Protein AF-A0AAP5IEE0-F1 (afdb_monomer)

Structure (mmCIF, N/CA/C/O backbone):
data_AF-A0AAP5IEE0-F1
#
_entry.id   AF-A0AAP5IEE0-F1
#
loop_
_atom_site.group_PDB
_atom_site.id
_atom_site.type_symbol
_atom_site.label_atom_id
_atom_site.label_alt_id
_atom_site.label_comp_id
_atom_site.label_asym_id
_atom_site.label_entity_id
_atom_site.label_seq_id
_atom_site.pdbx_PDB_ins_code
_atom_site.Cartn_x
_atom_site.Cartn_y
_atom_site.Cartn_z
_atom_site.occupancy
_atom_site.B_iso_or_equiv
_atom_site.auth_seq_id
_atom_site.auth_comp_id
_atom_site.auth_asym_id
_atom_site.auth_atom_id
_atom_site.pdbx_PDB_model_num
ATOM 1 N N . MET A 1 1 ? 9.369 11.155 -22.025 1.00 42.62 1 MET A N 1
ATOM 2 C CA . MET A 1 1 ? 10.626 11.848 -21.665 1.00 42.62 1 MET A CA 1
ATOM 3 C C . MET A 1 1 ? 11.593 10.832 -21.037 1.00 42.62 1 MET A C 1
ATOM 5 O O . MET A 1 1 ? 11.842 10.888 -19.847 1.00 42.62 1 MET A O 1
ATOM 9 N N . LEU A 1 2 ? 12.062 9.839 -21.810 1.00 50.56 2 LEU A N 1
ATOM 10 C CA . LEU A 1 2 ? 12.959 8.760 -21.328 1.00 50.56 2 LEU A CA 1
ATOM 11 C C . LEU A 1 2 ? 14.340 8.771 -22.013 1.00 50.56 2 LEU A C 1
ATOM 13 O O . LEU A 1 2 ? 15.236 8.027 -21.629 1.00 50.56 2 LEU A O 1
ATOM 17 N N . ARG A 1 3 ? 14.536 9.651 -23.001 1.00 54.72 3 ARG A N 1
ATOM 18 C CA . ARG A 1 3 ? 15.828 9.920 -23.635 1.00 54.72 3 ARG A CA 1
ATOM 19 C C . ARG A 1 3 ? 16.257 11.325 -23.235 1.00 54.72 3 ARG A C 1
ATOM 21 O O . ARG A 1 3 ? 15.864 12.295 -23.869 1.00 54.72 3 ARG A O 1
ATOM 28 N N . LEU A 1 4 ? 16.955 11.426 -22.110 1.00 61.31 4 LEU A N 1
ATOM 29 C CA . LEU A 1 4 ? 17.713 12.625 -21.770 1.00 61.31 4 LEU A CA 1
ATOM 30 C C . LEU A 1 4 ? 19.051 12.515 -22.505 1.00 61.31 4 LEU A C 1
ATOM 32 O O . LEU A 1 4 ? 19.727 11.499 -22.353 1.00 61.31 4 LEU A O 1
ATOM 36 N N . GLU A 1 5 ? 19.406 13.521 -23.305 1.00 60.56 5 GLU A N 1
ATOM 37 C CA . GLU A 1 5 ? 20.669 13.561 -24.071 1.00 60.56 5 GLU A CA 1
ATOM 38 C C . GLU A 1 5 ? 21.909 13.488 -23.169 1.00 60.56 5 GLU A C 1
ATOM 40 O O . GLU A 1 5 ? 22.982 13.096 -23.607 1.00 60.56 5 GLU A O 1
ATOM 45 N N . THR A 1 6 ? 21.751 13.799 -21.882 1.00 70.31 6 THR A N 1
ATOM 46 C CA . THR A 1 6 ? 22.799 13.712 -20.860 1.00 70.31 6 THR A CA 1
ATOM 47 C C . THR A 1 6 ? 22.983 12.313 -20.262 1.00 70.31 6 THR A C 1
ATOM 49 O O . THR A 1 6 ? 23.885 12.123 -19.454 1.00 70.31 6 THR A O 1
ATOM 52 N N . ILE A 1 7 ? 22.143 11.336 -20.624 1.00 81.44 7 ILE A N 1
ATOM 53 C CA . ILE A 1 7 ? 22.231 9.948 -20.145 1.00 81.44 7 ILE A CA 1
ATOM 54 C C . ILE A 1 7 ? 22.663 9.071 -21.317 1.00 81.44 7 ILE A C 1
ATOM 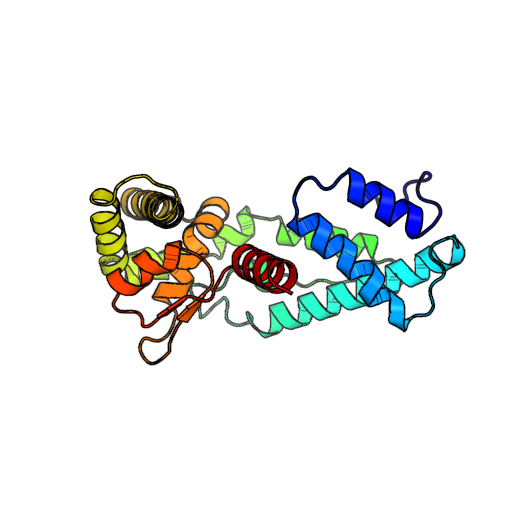56 O O . ILE A 1 7 ? 21.825 8.659 -22.126 1.00 81.44 7 ILE A O 1
ATOM 60 N N . ASN A 1 8 ? 23.951 8.757 -21.410 1.00 83.56 8 ASN A N 1
ATOM 61 C CA . ASN A 1 8 ? 24.503 8.018 -22.543 1.00 83.56 8 ASN A CA 1
ATOM 62 C C . ASN A 1 8 ? 24.462 6.507 -22.324 1.00 83.56 8 ASN A C 1
ATOM 64 O O . ASN A 1 8 ? 24.239 5.762 -23.274 1.00 83.56 8 ASN A O 1
ATOM 68 N N . ASN A 1 9 ? 24.612 6.053 -21.083 1.00 87.50 9 ASN A N 1
ATOM 69 C CA . ASN A 1 9 ? 24.654 4.634 -20.733 1.00 87.50 9 ASN A CA 1
ATOM 70 C C . ASN A 1 9 ? 23.775 4.314 -19.500 1.00 87.50 9 ASN A C 1
ATOM 72 O O . ASN A 1 9 ? 23.066 5.175 -18.971 1.00 87.50 9 ASN A O 1
ATOM 76 N N . ILE A 1 10 ? 23.761 3.047 -19.077 1.00 88.25 10 ILE A N 1
ATOM 77 C CA . ILE A 1 10 ? 22.959 2.574 -17.934 1.00 88.25 10 ILE A CA 1
ATOM 78 C C . ILE A 1 10 ? 23.506 3.153 -16.619 1.00 88.25 10 ILE A C 1
ATOM 80 O O . ILE A 1 10 ? 22.729 3.554 -15.751 1.00 88.25 10 ILE A O 1
ATOM 84 N N . GLY A 1 11 ? 24.833 3.233 -16.487 1.00 86.69 11 GLY A N 1
ATOM 85 C CA . GLY A 1 11 ? 25.516 3.809 -15.329 1.00 86.69 11 GLY A CA 1
ATOM 86 C C . GLY A 1 11 ? 25.127 5.267 -15.079 1.00 86.69 11 GLY A C 1
ATOM 87 O O . GLY A 1 11 ? 24.773 5.614 -13.953 1.00 86.69 11 GLY A O 1
ATOM 88 N N . ASP A 1 12 ? 25.079 6.089 -16.130 1.00 86.50 12 ASP A N 1
ATOM 89 C CA . ASP A 1 12 ? 24.642 7.489 -16.065 1.00 86.50 12 ASP A CA 1
ATOM 90 C C . ASP A 1 12 ? 23.211 7.593 -15.522 1.00 86.50 12 ASP A C 1
ATOM 92 O O . ASP A 1 12 ? 22.906 8.449 -14.689 1.00 86.50 12 ASP A O 1
ATOM 96 N N . ALA A 1 13 ? 22.324 6.694 -15.970 1.00 86.69 13 ALA A N 1
ATOM 97 C CA . ALA A 1 13 ? 20.936 6.665 -15.526 1.00 86.69 13 ALA A CA 1
ATOM 98 C C . ALA A 1 13 ? 20.843 6.329 -14.032 1.00 86.69 13 ALA A C 1
ATOM 100 O O . ALA A 1 13 ? 20.137 7.015 -13.290 1.00 86.69 13 ALA A O 1
ATOM 101 N N . ILE A 1 14 ? 21.574 5.304 -13.582 1.00 86.81 14 ILE A N 1
ATOM 102 C CA . ILE A 1 14 ? 21.611 4.902 -12.172 1.00 86.81 14 ILE A CA 1
ATOM 103 C C . ILE A 1 14 ? 22.176 6.035 -11.312 1.00 86.81 14 ILE A C 1
ATOM 105 O O . ILE A 1 14 ? 21.567 6.399 -10.309 1.00 86.81 14 ILE A O 1
ATOM 109 N N . ALA A 1 15 ? 23.293 6.644 -11.713 1.00 86.12 15 ALA A N 1
ATOM 110 C CA . ALA A 1 15 ? 23.908 7.741 -10.970 1.00 86.12 15 ALA A CA 1
ATOM 111 C C . ALA A 1 15 ? 22.960 8.945 -10.842 1.00 86.12 15 ALA A C 1
ATOM 113 O O . ALA A 1 15 ? 22.759 9.470 -9.743 1.00 86.12 15 ALA A O 1
ATOM 114 N N . LEU A 1 16 ? 22.318 9.346 -11.944 1.00 86.12 16 LEU A N 1
ATOM 115 C CA . LEU A 1 16 ? 21.372 10.459 -11.948 1.00 86.12 16 LEU A CA 1
ATOM 116 C C . LEU A 1 16 ? 20.195 10.208 -10.996 1.00 86.12 16 LEU A C 1
ATOM 118 O O . LEU A 1 16 ? 19.859 11.074 -10.185 1.00 86.12 16 LEU A O 1
ATOM 122 N N . TRP A 1 17 ? 19.561 9.037 -11.087 1.00 83.31 17 TRP A N 1
ATOM 123 C CA . TRP A 1 17 ? 18.405 8.715 -10.251 1.00 83.31 17 TRP A CA 1
ATOM 124 C C . TRP A 1 17 ? 18.786 8.489 -8.787 1.00 83.31 17 TRP A C 1
ATOM 126 O O . TRP A 1 17 ? 18.029 8.900 -7.911 1.00 83.31 17 TRP A O 1
ATOM 136 N N . SER A 1 18 ? 19.980 7.957 -8.510 1.00 84.25 18 SER A N 1
ATOM 137 C CA . SER A 1 18 ? 20.504 7.794 -7.146 1.00 84.25 18 SER A CA 1
ATOM 138 C C . SER A 1 18 ? 20.629 9.139 -6.432 1.00 84.25 18 SER A C 1
ATOM 140 O O . SER A 1 18 ? 20.225 9.280 -5.276 1.00 84.25 18 SER A O 1
ATOM 142 N N . ASN A 1 19 ? 21.102 10.158 -7.156 1.00 82.31 19 ASN A N 1
ATOM 143 C CA . ASN A 1 19 ? 21.216 11.524 -6.648 1.00 82.31 19 ASN A CA 1
ATOM 144 C C . ASN A 1 19 ? 19.855 12.221 -6.514 1.00 82.31 19 ASN A C 1
ATOM 146 O O . ASN A 1 19 ? 19.668 13.067 -5.640 1.00 82.31 19 ASN A O 1
ATOM 150 N N . ARG A 1 20 ? 18.897 11.890 -7.387 1.00 81.81 20 ARG A N 1
ATOM 151 C CA . ARG A 1 20 ? 17.576 12.529 -7.404 1.00 81.81 20 ARG A CA 1
ATOM 152 C C . ARG A 1 20 ? 16.621 11.954 -6.360 1.00 81.81 20 ARG A C 1
ATOM 154 O O . ARG A 1 20 ? 15.776 12.688 -5.842 1.00 81.81 20 ARG A O 1
ATOM 161 N N . PHE A 1 21 ? 16.720 10.663 -6.062 1.00 81.31 21 PHE A N 1
ATOM 162 C CA . PHE A 1 21 ? 15.879 10.014 -5.066 1.00 81.31 21 PHE A CA 1
ATOM 163 C C . PHE A 1 21 ? 16.312 10.401 -3.652 1.00 81.31 21 PHE A C 1
ATOM 165 O O . PHE A 1 21 ? 17.448 10.186 -3.239 1.00 81.31 21 PHE A O 1
ATOM 172 N N . LYS A 1 22 ? 15.378 10.997 -2.904 1.00 74.94 22 LYS A N 1
ATOM 173 C CA . LYS A 1 22 ? 15.613 11.458 -1.529 1.00 74.94 22 LYS A CA 1
ATOM 174 C C . LYS A 1 22 ? 15.302 10.391 -0.483 1.00 74.94 22 LYS A C 1
ATOM 176 O O . LYS A 1 22 ? 15.916 10.407 0.576 1.00 74.94 22 LYS A O 1
ATOM 181 N N . THR A 1 23 ? 14.359 9.495 -0.770 1.00 73.94 23 THR A N 1
ATOM 182 C CA . THR A 1 23 ? 13.906 8.471 0.178 1.00 73.94 23 THR A CA 1
ATOM 183 C C . THR A 1 23 ? 14.688 7.174 0.008 1.00 73.94 23 THR A C 1
ATOM 185 O O . THR A 1 23 ? 15.156 6.852 -1.090 1.00 73.94 23 THR A O 1
ATOM 188 N N . SER A 1 24 ? 14.849 6.439 1.106 1.00 76.00 24 SER A N 1
ATOM 189 C CA . SER A 1 24 ? 15.543 5.152 1.125 1.00 76.00 24 SER A CA 1
ATOM 190 C C . SER A 1 24 ? 14.847 4.111 0.247 1.00 76.00 24 SER A C 1
ATOM 192 O O . SER A 1 24 ? 15.545 3.369 -0.440 1.00 76.00 24 SER A O 1
ATOM 194 N N . GLU A 1 25 ? 13.509 4.095 0.166 1.00 75.94 25 GLU A N 1
ATOM 195 C CA . GLU A 1 25 ? 12.797 3.070 -0.616 1.00 75.94 25 GLU A CA 1
ATOM 196 C C . GLU A 1 25 ? 13.069 3.197 -2.118 1.00 75.94 25 GLU A C 1
ATOM 198 O O . GLU A 1 25 ? 13.347 2.211 -2.800 1.00 75.94 25 GLU A O 1
ATOM 203 N N . LEU A 1 26 ? 13.055 4.424 -2.648 1.00 79.81 26 LEU A N 1
ATOM 204 C CA . LEU A 1 26 ? 13.344 4.662 -4.064 1.00 79.81 26 LEU A CA 1
ATOM 205 C C . LEU A 1 26 ? 14.801 4.327 -4.410 1.00 79.81 26 LEU A C 1
ATOM 207 O O . LEU A 1 26 ? 15.078 3.838 -5.507 1.00 79.81 26 LEU A O 1
ATOM 211 N N . LYS A 1 27 ? 15.730 4.534 -3.468 1.00 81.94 27 LYS A N 1
ATOM 212 C CA . LYS A 1 27 ? 17.125 4.097 -3.620 1.00 81.94 27 LYS A CA 1
ATOM 213 C C . LYS A 1 27 ? 17.257 2.574 -3.589 1.00 81.94 27 LYS A C 1
ATOM 215 O O . LYS A 1 27 ? 18.016 2.038 -4.391 1.00 81.94 27 LYS A O 1
ATOM 220 N N . ALA A 1 28 ? 16.500 1.880 -2.742 1.00 81.25 28 ALA A N 1
ATOM 221 C CA . ALA A 1 28 ? 16.488 0.418 -2.700 1.00 81.25 28 ALA A CA 1
ATOM 222 C C . ALA A 1 28 ? 15.978 -0.182 -4.024 1.00 81.25 28 ALA A C 1
ATOM 224 O O . ALA A 1 28 ? 16.624 -1.060 -4.597 1.00 81.25 28 ALA A O 1
ATOM 225 N N . ILE A 1 29 ? 14.886 0.357 -4.586 1.00 81.69 29 ILE A N 1
ATOM 226 C CA . ILE A 1 29 ? 14.404 -0.045 -5.921 1.00 81.69 29 ILE A CA 1
ATOM 227 C C . ILE A 1 29 ? 15.476 0.212 -6.985 1.00 81.69 29 ILE A C 1
ATOM 229 O O . ILE A 1 29 ? 15.708 -0.629 -7.854 1.00 81.69 29 ILE A O 1
ATOM 233 N N . LEU A 1 30 ? 16.164 1.352 -6.917 1.00 85.62 30 LEU A N 1
ATOM 234 C CA . LEU A 1 30 ? 17.238 1.658 -7.853 1.00 85.62 30 LEU A CA 1
ATOM 235 C C . LEU A 1 30 ? 18.408 0.667 -7.756 1.00 85.62 30 LEU A C 1
ATOM 237 O O . LEU A 1 30 ? 18.990 0.338 -8.783 1.00 85.62 30 LEU A O 1
ATOM 241 N N . GLN A 1 31 ? 18.733 0.171 -6.561 1.00 84.50 31 GLN A N 1
ATOM 242 C CA . GLN A 1 31 ? 19.765 -0.853 -6.350 1.00 84.50 31 GLN A CA 1
ATOM 243 C C . GLN A 1 31 ? 19.330 -2.252 -6.808 1.00 84.50 31 GLN A C 1
ATOM 245 O O . GLN A 1 31 ? 20.172 -3.047 -7.229 1.00 84.50 31 GLN A O 1
ATOM 250 N N . LEU A 1 32 ? 18.026 -2.543 -6.797 1.00 85.81 32 LEU A N 1
ATOM 251 C CA . LEU A 1 32 ? 17.475 -3.783 -7.345 1.00 85.81 32 LEU A CA 1
ATOM 252 C C . LEU A 1 32 ? 17.634 -3.859 -8.871 1.00 85.81 32 LEU A C 1
ATOM 254 O O . LEU A 1 32 ? 17.899 -4.933 -9.406 1.00 85.81 32 LEU A O 1
ATOM 258 N N . ILE A 1 33 ? 17.500 -2.739 -9.586 1.00 87.69 33 ILE A N 1
ATOM 259 C CA . ILE A 1 33 ? 17.570 -2.709 -11.059 1.00 87.69 33 ILE A CA 1
ATOM 260 C C . ILE A 1 33 ? 18.881 -3.331 -11.598 1.00 87.69 33 ILE A C 1
ATOM 262 O O . ILE A 1 33 ? 18.797 -4.226 -12.443 1.00 87.69 33 ILE A O 1
ATOM 266 N N . PRO A 1 34 ? 20.081 -2.963 -11.103 1.00 85.94 34 PRO A N 1
ATOM 267 C CA . PRO A 1 34 ? 21.329 -3.636 -11.455 1.00 85.94 34 PRO A CA 1
ATOM 268 C C . PRO A 1 34 ? 21.322 -5.148 -11.220 1.00 85.94 34 PRO A C 1
ATOM 270 O O . PRO A 1 34 ? 21.842 -5.900 -12.043 1.00 85.94 34 PRO A O 1
ATOM 273 N N . GLN A 1 35 ? 20.712 -5.603 -10.123 1.00 86.06 35 GLN A N 1
ATOM 274 C CA . GLN A 1 35 ? 20.626 -7.029 -9.803 1.00 86.06 35 GLN A CA 1
ATOM 275 C C . GLN A 1 35 ? 19.739 -7.770 -10.804 1.00 86.06 35 GLN A C 1
ATOM 277 O O . GLN A 1 35 ? 20.106 -8.852 -11.259 1.00 86.06 35 GLN A O 1
ATOM 282 N N . LEU A 1 36 ? 18.629 -7.165 -11.239 1.00 85.31 36 LEU A N 1
ATOM 283 C CA . LEU A 1 36 ? 17.793 -7.718 -12.312 1.00 85.31 36 LEU A CA 1
ATOM 284 C C . LEU A 1 36 ? 18.576 -7.844 -13.629 1.00 85.31 36 LEU A C 1
ATOM 286 O O . LEU A 1 36 ? 18.425 -8.823 -14.357 1.00 85.31 36 LEU A O 1
ATOM 290 N N . PHE A 1 37 ? 19.456 -6.883 -13.914 1.00 89.69 37 PHE A N 1
ATOM 291 C CA . PHE A 1 37 ? 20.301 -6.871 -15.109 1.00 89.69 37 PHE A CA 1
ATOM 292 C C . PHE A 1 37 ? 21.471 -7.859 -15.074 1.00 89.69 37 PHE A C 1
ATOM 294 O O . PHE A 1 37 ? 21.963 -8.234 -16.140 1.00 89.69 37 PHE A O 1
ATOM 301 N N . SER A 1 38 ? 21.896 -8.317 -13.893 1.00 84.56 38 SER A N 1
ATOM 302 C CA . SER A 1 38 ? 23.057 -9.211 -13.728 1.00 84.56 38 SER A CA 1
ATOM 303 C C . SER A 1 38 ? 22.964 -10.495 -14.565 1.00 84.56 38 SER A C 1
ATOM 305 O O . SER A 1 38 ? 23.967 -10.993 -15.074 1.00 84.56 38 SER A O 1
ATOM 307 N N . THR A 1 39 ? 21.746 -10.985 -14.801 1.00 84.44 39 THR A N 1
ATOM 308 C CA . THR A 1 39 ? 21.478 -12.201 -15.585 1.00 84.44 39 THR A CA 1
ATOM 309 C C . THR A 1 39 ? 21.561 -11.999 -17.105 1.00 84.44 39 THR A C 1
ATOM 311 O O . THR A 1 39 ? 21.549 -12.973 -17.857 1.00 84.44 39 THR A O 1
ATOM 314 N N . HIS A 1 40 ? 21.688 -10.753 -17.575 1.00 85.56 40 HIS A N 1
ATOM 315 C CA . HIS A 1 40 ? 21.596 -10.381 -18.991 1.00 85.56 40 HIS A CA 1
ATOM 316 C C . HIS A 1 40 ? 22.922 -9.921 -19.621 1.00 85.56 40 HIS A C 1
ATOM 318 O O . HIS A 1 40 ? 22.922 -9.522 -20.783 1.00 85.56 40 HIS A O 1
ATOM 324 N N . LYS A 1 41 ? 24.049 -10.000 -18.892 1.00 86.56 41 LYS A N 1
ATOM 325 C CA . LYS A 1 41 ? 25.401 -9.630 -19.372 1.00 86.56 41 LYS A CA 1
ATOM 326 C C . LYS A 1 41 ? 25.496 -8.213 -19.973 1.00 86.56 41 LYS A C 1
ATOM 328 O O . LYS A 1 41 ? 26.242 -7.997 -20.921 1.00 86.56 41 LYS A O 1
ATOM 333 N N . LEU A 1 42 ? 24.745 -7.256 -19.425 1.00 89.88 42 LEU A N 1
ATOM 334 C CA . LEU A 1 42 ? 24.760 -5.863 -19.881 1.00 89.88 42 LEU A CA 1
ATOM 335 C C . LEU A 1 42 ? 26.038 -5.142 -19.427 1.00 89.88 42 LEU A C 1
ATOM 337 O O . LEU A 1 42 ? 26.426 -5.228 -18.261 1.00 89.88 42 LEU A O 1
ATOM 341 N N . ASN A 1 43 ? 26.649 -4.371 -20.321 1.00 89.62 43 ASN A N 1
ATOM 342 C CA . ASN A 1 43 ? 27.725 -3.439 -20.019 1.00 89.62 43 ASN A CA 1
ATOM 343 C C . ASN A 1 43 ? 27.141 -2.064 -19.677 1.00 89.62 43 ASN A C 1
ATOM 345 O O . ASN A 1 43 ? 26.608 -1.350 -20.526 1.00 89.62 43 ASN A O 1
ATOM 349 N N . PHE A 1 44 ? 27.293 -1.654 -18.419 1.00 89.44 44 PHE A N 1
ATOM 350 C CA . PHE A 1 44 ? 26.648 -0.443 -17.917 1.00 89.44 44 PHE A CA 1
ATOM 351 C C . PHE A 1 44 ? 27.244 0.844 -18.481 1.00 89.44 44 PHE A C 1
ATOM 353 O O . PHE A 1 44 ? 26.582 1.877 -18.428 1.00 89.44 44 PHE A O 1
ATOM 360 N N . SER A 1 45 ? 28.443 0.772 -19.058 1.00 89.44 45 SER A N 1
ATOM 361 C CA . SER A 1 45 ? 29.123 1.887 -19.715 1.00 89.44 45 SER A CA 1
ATOM 362 C C . SER A 1 45 ? 28.855 1.940 -21.223 1.00 89.44 45 SER A C 1
ATOM 364 O O . SER A 1 45 ? 29.262 2.898 -21.877 1.00 89.44 45 SER A O 1
ATOM 366 N N . SER A 1 46 ? 28.182 0.934 -21.796 1.00 87.75 46 SER A N 1
ATOM 367 C CA . SER A 1 46 ? 27.875 0.869 -23.227 1.00 87.75 46 SER A CA 1
ATOM 368 C C . SER A 1 46 ? 26.558 1.592 -23.551 1.00 87.75 46 SER A C 1
ATOM 370 O O . SER A 1 46 ? 25.509 1.239 -23.006 1.00 87.75 46 SER A O 1
ATOM 372 N N . PRO A 1 47 ? 26.562 2.565 -24.482 1.00 84.00 47 PRO A N 1
ATOM 373 C CA . PRO A 1 47 ? 25.328 3.161 -24.993 1.00 84.00 47 PRO A CA 1
ATOM 374 C C . PRO A 1 47 ? 24.438 2.176 -25.760 1.00 84.00 47 PRO A C 1
ATOM 376 O O . PRO A 1 47 ? 23.220 2.342 -25.794 1.00 84.00 47 PRO A O 1
ATOM 379 N N . GLN A 1 48 ? 25.033 1.148 -26.373 1.00 84.94 48 GLN A N 1
ATOM 380 C CA . GLN A 1 48 ? 24.323 0.147 -27.172 1.00 84.94 48 GLN A CA 1
ATOM 381 C C . GLN A 1 48 ? 23.418 -0.742 -26.306 1.00 84.94 48 GLN A C 1
ATOM 383 O O . GLN A 1 48 ? 22.309 -1.083 -26.717 1.00 84.94 48 GLN A O 1
ATOM 388 N N . ASP A 1 49 ? 23.843 -1.035 -25.076 1.00 88.44 49 ASP A N 1
ATOM 389 C CA . ASP A 1 49 ? 23.100 -1.893 -24.146 1.00 88.44 49 ASP A CA 1
ATOM 390 C C . ASP A 1 49 ? 21.915 -1.187 -23.479 1.00 88.44 49 ASP A C 1
ATOM 392 O O . ASP A 1 49 ? 21.056 -1.829 -22.871 1.00 88.44 49 ASP A O 1
ATOM 396 N N . LYS A 1 50 ? 21.812 0.137 -23.629 1.00 84.44 50 LYS A N 1
ATOM 397 C CA . LYS A 1 50 ? 20.745 0.947 -23.035 1.00 84.44 50 LYS A CA 1
ATOM 398 C C . LYS A 1 50 ? 19.351 0.534 -23.516 1.00 84.44 50 LYS A C 1
ATOM 400 O O . LYS A 1 50 ? 18.433 0.423 -22.707 1.00 84.44 50 LYS A O 1
ATOM 405 N N . GLU A 1 51 ? 19.175 0.301 -24.814 1.00 80.75 51 GLU A N 1
ATOM 406 C CA . GLU A 1 51 ? 17.867 -0.075 -25.379 1.00 80.75 51 GLU A CA 1
ATOM 407 C C . GLU A 1 51 ? 17.460 -1.500 -24.964 1.00 80.75 51 GLU A C 1
ATOM 409 O O . GLU A 1 51 ? 16.290 -1.764 -24.662 1.00 80.75 51 GLU A O 1
ATOM 414 N N . LEU A 1 52 ? 18.435 -2.410 -24.850 1.00 85.69 52 LEU A N 1
ATOM 415 C CA . LEU A 1 52 ? 18.210 -3.751 -24.311 1.00 85.69 52 LEU A CA 1
ATOM 416 C C . LEU A 1 52 ? 17.825 -3.692 -22.823 1.00 85.69 52 LEU A C 1
ATOM 418 O O . LEU A 1 52 ? 16.852 -4.329 -22.419 1.00 85.69 52 LEU A O 1
ATOM 422 N N . ALA A 1 53 ? 18.515 -2.875 -22.023 1.00 88.00 53 ALA A N 1
ATOM 423 C CA . ALA A 1 53 ? 18.204 -2.664 -20.610 1.00 88.00 53 ALA A CA 1
ATOM 424 C C . ALA A 1 53 ? 16.791 -2.098 -20.394 1.00 88.00 53 ALA A C 1
ATOM 426 O 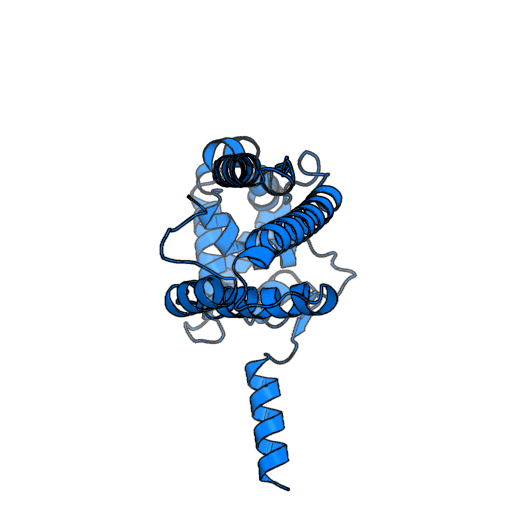O . ALA A 1 53 ? 16.057 -2.574 -19.526 1.00 88.00 53 ALA A O 1
ATOM 427 N N . LEU A 1 54 ? 16.374 -1.127 -21.216 1.00 83.62 54 LEU A N 1
ATOM 428 C CA . LEU A 1 54 ? 15.011 -0.587 -21.195 1.00 83.62 54 LEU A CA 1
ATOM 429 C C . LEU A 1 54 ? 13.966 -1.664 -21.514 1.00 83.62 54 LEU A C 1
ATOM 431 O O . LEU A 1 54 ? 12.942 -1.745 -20.834 1.00 83.62 54 LEU A O 1
ATOM 435 N N . SER A 1 55 ? 14.241 -2.512 -22.507 1.00 83.75 55 SER A N 1
ATOM 436 C CA . SER A 1 55 ? 13.356 -3.619 -22.884 1.00 83.75 55 SER A CA 1
ATOM 437 C C . SER A 1 55 ? 13.217 -4.639 -21.748 1.00 83.75 55 SER A C 1
ATOM 439 O O . SER A 1 55 ? 12.103 -5.031 -21.398 1.00 83.75 55 SER A O 1
ATOM 441 N N . ILE A 1 56 ? 14.335 -5.024 -21.120 1.00 87.75 56 ILE A N 1
ATOM 442 C CA . ILE A 1 56 ? 14.363 -5.937 -19.967 1.00 87.75 56 ILE A CA 1
ATOM 443 C C . ILE A 1 56 ? 13.571 -5.353 -18.794 1.00 87.75 56 ILE A C 1
ATOM 445 O O . ILE A 1 56 ? 12.709 -6.031 -18.232 1.00 87.75 56 ILE A O 1
ATOM 449 N N . LEU A 1 57 ? 13.811 -4.087 -18.447 1.00 87.12 57 LEU A N 1
ATOM 450 C CA . LEU A 1 57 ? 13.088 -3.422 -17.365 1.00 87.12 57 LEU A CA 1
ATOM 451 C C . LEU A 1 57 ? 11.580 -3.372 -17.653 1.00 87.12 57 LEU A C 1
ATOM 453 O O . LEU A 1 57 ? 10.779 -3.685 -16.773 1.00 87.12 57 LEU A O 1
ATOM 457 N N . GLY A 1 58 ? 11.189 -3.069 -18.895 1.00 86.31 58 GLY A N 1
ATOM 458 C CA . GLY A 1 58 ? 9.794 -3.116 -19.337 1.00 86.31 58 GLY A CA 1
ATOM 459 C C . GLY A 1 58 ? 9.149 -4.491 -19.132 1.00 86.31 58 GLY A C 1
ATOM 460 O O . GLY A 1 58 ? 8.029 -4.570 -18.623 1.00 86.31 58 GLY A O 1
ATOM 461 N N . ILE A 1 59 ? 9.865 -5.579 -19.442 1.00 87.94 59 ILE A N 1
ATOM 462 C CA . ILE A 1 59 ? 9.396 -6.955 -19.202 1.00 87.94 59 ILE A CA 1
ATOM 463 C C . ILE A 1 59 ? 9.168 -7.206 -17.708 1.00 87.94 59 ILE A C 1
ATOM 465 O O . ILE A 1 59 ? 8.127 -7.757 -17.341 1.00 87.94 59 ILE A O 1
ATOM 469 N N . TYR A 1 60 ? 10.101 -6.806 -16.838 1.00 89.19 60 TYR A N 1
ATOM 470 C CA . TYR A 1 60 ? 9.938 -6.976 -15.391 1.00 89.19 60 TYR A CA 1
ATOM 471 C C . TYR A 1 60 ? 8.739 -6.193 -14.858 1.00 89.19 60 TYR A C 1
ATOM 473 O O . TYR A 1 60 ? 7.898 -6.779 -14.178 1.00 89.19 60 TYR A O 1
ATOM 481 N N . ILE A 1 61 ? 8.601 -4.915 -15.225 1.00 88.44 61 ILE A N 1
ATOM 482 C CA . ILE A 1 61 ? 7.452 -4.089 -14.822 1.00 88.44 61 ILE A CA 1
ATOM 483 C C . ILE A 1 61 ? 6.142 -4.748 -15.284 1.00 88.44 61 ILE A C 1
ATOM 485 O O . ILE A 1 61 ? 5.205 -4.879 -14.496 1.00 88.44 61 ILE A O 1
ATOM 489 N N . LYS A 1 62 ? 6.086 -5.245 -16.527 1.00 89.38 62 LYS A N 1
ATOM 490 C CA . LYS A 1 62 ? 4.904 -5.941 -17.053 1.00 89.38 62 LYS A CA 1
ATOM 491 C C . LYS A 1 62 ? 4.580 -7.227 -16.294 1.00 89.38 62 LYS A C 1
ATOM 493 O O . LYS A 1 62 ? 3.408 -7.515 -16.054 1.00 89.38 62 LYS A O 1
ATOM 498 N N . ARG A 1 63 ? 5.593 -8.002 -15.903 1.00 90.12 63 ARG A N 1
ATOM 499 C CA . ARG A 1 63 ? 5.405 -9.206 -15.078 1.00 90.12 63 ARG A CA 1
ATOM 500 C C . ARG A 1 63 ? 4.856 -8.854 -13.696 1.00 90.12 63 ARG A C 1
ATOM 502 O O . ARG A 1 63 ? 3.907 -9.501 -13.263 1.00 90.12 63 ARG A O 1
ATOM 509 N N . PHE A 1 64 ? 5.406 -7.832 -13.040 1.00 88.56 64 PHE A N 1
ATOM 510 C CA . PHE A 1 64 ? 4.914 -7.368 -11.741 1.00 88.56 64 PHE A CA 1
ATOM 511 C C . PHE A 1 64 ? 3.462 -6.885 -11.816 1.00 88.56 64 PHE A C 1
ATOM 513 O O . PHE A 1 64 ? 2.641 -7.336 -11.020 1.00 88.56 64 PHE A O 1
ATOM 520 N N . GLU A 1 65 ? 3.117 -6.054 -12.806 1.00 90.81 65 GLU A N 1
ATOM 521 C CA . GLU A 1 65 ? 1.727 -5.626 -13.024 1.00 90.81 65 GLU A CA 1
ATOM 522 C C . GLU A 1 65 ? 0.794 -6.823 -13.216 1.00 90.81 65 GLU A C 1
ATOM 524 O O . GLU A 1 65 ? -0.249 -6.899 -12.571 1.00 90.81 65 GLU A O 1
ATOM 529 N N . LEU A 1 66 ? 1.177 -7.792 -14.054 1.00 90.81 66 LEU A N 1
ATOM 530 C CA . LEU A 1 66 ?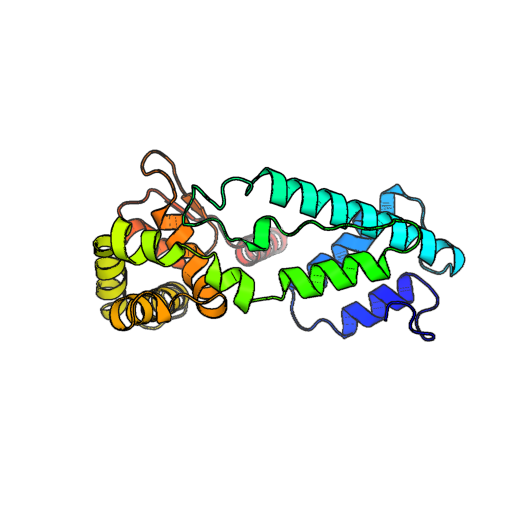 0.346 -8.966 -14.312 1.00 90.81 66 LEU A CA 1
ATOM 531 C C . LEU A 1 66 ? 0.080 -9.779 -13.037 1.00 90.81 66 LEU A C 1
ATOM 533 O O . LEU A 1 66 ? -1.026 -10.294 -12.868 1.00 90.81 66 LEU A O 1
ATOM 537 N N . ILE A 1 67 ? 1.075 -9.907 -12.154 1.00 90.81 67 ILE A N 1
ATOM 538 C CA . ILE A 1 67 ? 0.917 -10.585 -10.861 1.00 90.81 67 ILE A CA 1
ATOM 539 C C . ILE A 1 67 ? -0.068 -9.815 -9.979 1.00 90.81 67 ILE A C 1
ATOM 541 O O . ILE A 1 67 ? -0.996 -10.429 -9.453 1.00 90.81 67 ILE A O 1
ATOM 545 N N . LEU A 1 68 ? 0.099 -8.494 -9.849 1.00 87.00 68 LEU A N 1
ATOM 546 C CA . LEU A 1 68 ? -0.806 -7.650 -9.064 1.00 87.00 68 LEU A CA 1
ATOM 547 C C . LEU A 1 68 ? -2.245 -7.775 -9.575 1.00 87.00 68 LEU A C 1
ATOM 549 O O . LEU A 1 68 ? -3.133 -8.178 -8.827 1.00 87.00 68 LEU A O 1
ATOM 553 N N . ARG A 1 69 ? -2.471 -7.559 -10.872 1.00 89.00 69 ARG A N 1
ATOM 554 C CA . ARG A 1 69 ? -3.814 -7.607 -11.459 1.00 89.00 69 ARG A CA 1
ATOM 555 C C . ARG A 1 69 ? -4.482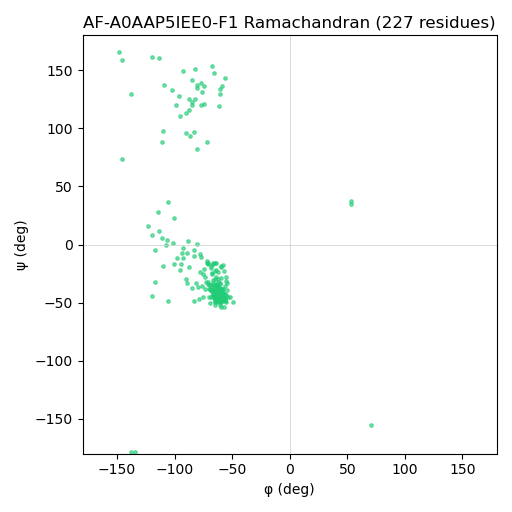 -8.975 -11.335 1.00 89.00 69 ARG A C 1
ATOM 557 O O . ARG A 1 69 ? -5.699 -9.043 -11.214 1.00 89.00 69 ARG A O 1
ATOM 564 N N . ARG A 1 70 ? -3.713 -10.070 -11.371 1.00 89.69 70 ARG A N 1
ATOM 565 C CA . ARG A 1 70 ? -4.250 -11.425 -11.148 1.00 89.69 70 ARG A CA 1
ATOM 566 C C . ARG A 1 70 ? -4.640 -11.672 -9.694 1.00 89.69 70 ARG A C 1
ATOM 568 O O . ARG A 1 70 ? -5.595 -12.405 -9.474 1.00 89.69 70 ARG A O 1
ATOM 575 N N . LYS A 1 71 ? -3.913 -11.094 -8.734 1.00 87.00 71 LYS A N 1
ATOM 576 C CA . LYS A 1 71 ? -4.219 -11.228 -7.303 1.00 87.00 71 LYS A CA 1
ATOM 577 C C . LYS A 1 71 ? -5.407 -10.368 -6.868 1.00 87.00 71 LYS A C 1
ATOM 579 O O . LYS A 1 71 ? -6.184 -10.817 -6.043 1.00 87.00 71 LYS A O 1
ATOM 584 N N . PHE A 1 72 ? -5.561 -9.179 -7.446 1.00 84.56 72 PHE A N 1
ATOM 585 C CA . PHE A 1 72 ? -6.596 -8.206 -7.077 1.00 84.56 72 PHE A CA 1
ATOM 586 C C . PHE A 1 72 ? -7.726 -8.120 -8.121 1.00 84.56 72 PHE A C 1
ATOM 588 O O . PHE A 1 72 ? -8.226 -7.040 -8.427 1.00 84.56 72 PHE A O 1
ATOM 595 N N . ASN A 1 73 ? -8.113 -9.242 -8.735 1.00 80.81 73 ASN A N 1
ATOM 596 C CA . ASN A 1 73 ? -9.110 -9.269 -9.819 1.00 80.81 73 ASN A CA 1
ATOM 597 C C . ASN A 1 73 ? -10.577 -9.215 -9.338 1.00 80.81 73 ASN A C 1
ATOM 599 O O . ASN A 1 73 ? -11.492 -9.221 -10.159 1.00 80.81 73 ASN A O 1
ATOM 603 N N . ASN A 1 74 ? -10.799 -9.146 -8.029 1.00 82.56 74 ASN A N 1
ATOM 604 C CA . ASN A 1 74 ? -12.088 -9.203 -7.340 1.00 82.56 74 ASN A CA 1
ATOM 605 C C . ASN A 1 74 ? -12.620 -7.818 -6.915 1.00 82.56 74 ASN A C 1
ATOM 607 O O . ASN A 1 74 ? -13.464 -7.742 -6.031 1.00 82.56 74 ASN A O 1
ATOM 611 N N . THR A 1 75 ? -12.183 -6.730 -7.558 1.00 79.62 75 THR A N 1
ATOM 612 C CA . THR A 1 75 ? -12.538 -5.333 -7.196 1.00 79.62 75 THR A CA 1
ATOM 613 C C . THR A 1 75 ? -14.030 -4.992 -7.203 1.00 79.62 75 THR A C 1
ATOM 615 O O . THR A 1 75 ? -14.417 -3.999 -6.606 1.00 79.62 75 THR A O 1
ATOM 618 N N . ASN A 1 76 ? -14.877 -5.795 -7.855 1.00 77.94 76 ASN A N 1
ATOM 619 C CA . ASN A 1 76 ? -16.337 -5.618 -7.834 1.00 77.94 76 ASN A CA 1
ATOM 620 C C . ASN A 1 76 ? -17.037 -6.431 -6.724 1.00 77.94 76 ASN A C 1
ATOM 622 O O . ASN A 1 76 ? -18.262 -6.409 -6.638 1.00 77.94 76 ASN A O 1
ATOM 626 N N . ILE A 1 77 ? -16.283 -7.225 -5.961 1.00 84.12 77 ILE A N 1
ATOM 627 C CA . ILE A 1 77 ? -16.786 -8.142 -4.925 1.00 84.12 77 ILE A CA 1
ATOM 628 C C . ILE A 1 77 ? -16.198 -7.758 -3.567 1.00 84.12 77 ILE A C 1
ATOM 630 O O . ILE A 1 77 ? -16.905 -7.737 -2.567 1.00 84.12 77 ILE A O 1
ATOM 634 N N . ASP A 1 78 ? -14.902 -7.468 -3.540 1.00 88.69 78 ASP A N 1
ATOM 635 C CA . ASP A 1 78 ? -14.155 -7.113 -2.344 1.00 88.69 78 ASP A CA 1
ATOM 636 C C . ASP A 1 78 ? -14.083 -5.592 -2.198 1.00 88.69 78 ASP A C 1
ATOM 638 O O . ASP A 1 78 ? -13.397 -4.905 -2.957 1.00 88.69 78 ASP A O 1
ATOM 642 N N . SER A 1 79 ? -14.784 -5.071 -1.192 1.00 90.56 79 SER A N 1
ATOM 643 C CA . SER A 1 79 ? -14.851 -3.640 -0.886 1.00 90.56 79 SER A CA 1
ATOM 644 C C . SER A 1 79 ? -13.509 -3.023 -0.473 1.00 90.56 79 SER A C 1
ATOM 646 O O . SER A 1 79 ? -13.375 -1.797 -0.473 1.00 90.56 79 SER A O 1
ATOM 648 N N . THR A 1 80 ? -12.511 -3.841 -0.120 1.00 91.56 80 THR A N 1
ATOM 649 C CA . THR A 1 80 ? -11.154 -3.377 0.204 1.00 91.56 80 THR A CA 1
ATOM 650 C C . THR A 1 80 ? -10.261 -3.265 -1.034 1.00 91.56 80 THR A C 1
ATOM 652 O O . THR A 1 80 ? -9.260 -2.538 -1.025 1.00 91.56 80 THR A O 1
ATOM 655 N N . ALA A 1 81 ? -10.630 -3.931 -2.132 1.00 89.31 81 ALA A N 1
ATOM 656 C CA . ALA A 1 81 ? -9.819 -3.998 -3.334 1.00 89.31 81 ALA A CA 1
ATOM 657 C C . ALA A 1 81 ? -9.901 -2.693 -4.145 1.00 89.31 81 ALA A C 1
ATOM 659 O O . ALA A 1 81 ? -10.942 -2.265 -4.644 1.00 89.31 81 ALA A O 1
ATOM 660 N N . CYS A 1 82 ? -8.748 -2.049 -4.327 1.00 89.62 82 CYS A N 1
ATOM 661 C CA . CYS A 1 82 ? -8.662 -0.778 -5.036 1.00 89.62 82 CYS A CA 1
ATOM 662 C C . CYS A 1 82 ? -8.766 -0.964 -6.558 1.00 89.62 82 CYS A C 1
ATOM 664 O O . CYS A 1 82 ? -7.993 -1.713 -7.155 1.00 89.62 82 CYS A O 1
ATOM 666 N N . ALA A 1 83 ? -9.622 -0.178 -7.221 1.00 88.56 83 ALA A N 1
ATOM 667 C CA . ALA A 1 83 ? -9.770 -0.189 -8.681 1.00 88.56 83 ALA A CA 1
ATOM 668 C C . ALA A 1 83 ? -8.458 0.100 -9.445 1.00 88.56 83 ALA A C 1
ATOM 670 O O . ALA A 1 83 ? -8.306 -0.307 -10.596 1.00 88.56 83 ALA A O 1
ATOM 671 N N . ARG A 1 84 ? -7.477 0.764 -8.814 1.00 88.75 84 ARG A N 1
ATOM 672 C CA . ARG A 1 84 ? -6.140 0.972 -9.402 1.00 88.75 84 ARG A CA 1
ATOM 673 C C . ARG A 1 84 ? -5.332 -0.312 -9.550 1.00 88.75 84 ARG A C 1
ATOM 675 O O . ARG A 1 84 ? -4.476 -0.378 -10.425 1.00 88.75 84 ARG A O 1
ATOM 682 N N . ALA A 1 85 ? -5.603 -1.329 -8.734 1.00 87.56 85 ALA A N 1
ATOM 683 C CA . ALA A 1 85 ? -4.870 -2.592 -8.763 1.00 87.56 85 ALA A CA 1
ATOM 684 C C . ALA A 1 85 ? -5.097 -3.390 -10.060 1.00 87.56 85 ALA A C 1
ATOM 686 O O . ALA A 1 85 ? -4.309 -4.280 -10.376 1.00 87.56 85 ALA A O 1
ATOM 687 N N . ILE A 1 86 ? -6.146 -3.060 -10.824 1.00 88.56 86 ILE A N 1
ATOM 688 C CA . ILE A 1 86 ? -6.488 -3.729 -12.086 1.00 88.56 86 ILE A CA 1
ATOM 689 C C . ILE A 1 86 ? -6.193 -2.901 -13.341 1.00 88.56 86 ILE A C 1
ATOM 691 O O . ILE A 1 86 ? -6.508 -3.360 -14.441 1.00 88.56 86 ILE A O 1
ATOM 695 N N . VAL A 1 87 ? -5.599 -1.708 -13.208 1.00 90.06 87 VAL A N 1
ATOM 696 C CA . VAL A 1 87 ? -5.201 -0.889 -14.365 1.00 90.06 87 VAL A CA 1
ATOM 697 C C . VAL A 1 87 ? -4.173 -1.676 -15.188 1.00 90.06 87 VAL A C 1
ATOM 699 O O . VAL A 1 87 ? -3.126 -2.049 -14.656 1.00 90.06 87 VAL A O 1
ATOM 702 N N . PRO A 1 88 ? -4.449 -1.988 -16.466 1.00 91.06 88 PRO A N 1
ATOM 703 C CA . PRO A 1 88 ? -3.573 -2.839 -17.253 1.00 91.06 88 PRO A CA 1
ATOM 704 C C . PRO A 1 88 ? -2.377 -2.055 -17.797 1.00 91.06 88 PRO A C 1
ATOM 706 O O . PRO A 1 88 ? -2.524 -0.996 -18.401 1.00 91.06 88 PRO A O 1
ATOM 709 N N . LEU A 1 89 ? -1.177 -2.624 -17.687 1.00 92.00 89 LEU A N 1
ATOM 710 C CA . LEU A 1 89 ? 0.003 -2.063 -18.346 1.00 92.00 89 LEU A CA 1
ATOM 711 C C . LEU A 1 89 ? 0.118 -2.579 -19.785 1.00 92.00 89 LEU A C 1
ATOM 713 O O . LEU A 1 89 ? 0.695 -3.637 -20.027 1.00 92.00 89 LEU A O 1
ATOM 717 N N . ASN A 1 90 ? -0.408 -1.859 -20.768 1.00 89.56 90 ASN A N 1
ATOM 718 C CA . ASN A 1 90 ? -0.281 -2.251 -22.175 1.00 89.56 90 ASN A CA 1
ATOM 719 C C . ASN A 1 90 ? 0.984 -1.634 -22.784 1.00 89.56 90 ASN A C 1
ATOM 721 O O . ASN A 1 90 ? 0.973 -0.478 -23.197 1.00 89.56 90 ASN A O 1
ATOM 725 N N . ILE A 1 91 ? 2.085 -2.393 -22.822 1.00 86.19 91 ILE A N 1
ATOM 726 C CA . ILE A 1 91 ? 3.351 -1.935 -23.414 1.00 86.19 91 ILE A CA 1
ATOM 727 C C . ILE A 1 91 ? 3.670 -2.651 -24.724 1.00 86.19 91 ILE A C 1
ATOM 729 O O . ILE A 1 91 ? 3.577 -3.874 -24.815 1.00 86.19 91 ILE A O 1
ATOM 733 N N . ASP A 1 92 ? 4.128 -1.879 -25.708 1.00 85.12 92 ASP A N 1
ATOM 734 C CA . ASP A 1 92 ? 4.950 -2.384 -26.805 1.00 85.12 92 ASP A CA 1
ATOM 735 C C . ASP A 1 92 ? 6.408 -2.399 -26.333 1.00 85.12 92 ASP A C 1
ATOM 737 O O . ASP A 1 92 ? 6.958 -1.357 -25.987 1.00 85.12 92 ASP A O 1
ATOM 741 N N . LEU A 1 93 ? 7.051 -3.568 -26.314 1.00 78.88 93 LEU A N 1
ATOM 742 C CA . LEU A 1 93 ? 8.448 -3.686 -25.884 1.00 78.88 93 LEU A CA 1
ATOM 743 C C . LEU A 1 93 ? 9.423 -2.943 -26.808 1.00 78.88 93 LEU A C 1
ATOM 745 O O . LEU A 1 93 ? 10.500 -2.567 -26.356 1.00 78.88 93 LEU A O 1
ATOM 749 N N . LYS A 1 94 ? 9.052 -2.691 -28.071 1.00 78.25 94 LYS A N 1
ATOM 750 C CA . LYS A 1 94 ? 9.866 -1.895 -29.004 1.00 78.25 94 LYS A CA 1
ATOM 751 C C . LYS A 1 94 ? 9.750 -0.393 -28.745 1.00 78.25 94 LYS A C 1
ATOM 753 O O . LYS A 1 94 ? 10.651 0.359 -29.105 1.00 78.25 94 LYS A O 1
ATOM 758 N N . ASN A 1 95 ? 8.654 0.050 -28.128 1.00 78.94 95 ASN A N 1
ATOM 759 C CA . ASN A 1 95 ? 8.435 1.439 -27.738 1.00 78.94 95 ASN A CA 1
ATOM 760 C C . ASN A 1 95 ? 7.631 1.525 -26.425 1.00 78.94 95 ASN A C 1
ATOM 762 O O . ASN A 1 95 ? 6.454 1.907 -26.422 1.00 78.94 95 ASN A O 1
ATOM 766 N N . PRO A 1 96 ? 8.256 1.203 -25.278 1.00 80.81 96 PRO A N 1
ATOM 767 C CA . PRO A 1 96 ? 7.540 1.074 -24.009 1.00 80.81 96 PRO A CA 1
ATOM 768 C C . PRO A 1 96 ? 7.077 2.423 -23.446 1.00 80.81 96 PRO A C 1
ATOM 770 O O . PRO A 1 96 ? 6.214 2.464 -22.574 1.00 80.81 96 PRO A O 1
ATOM 773 N N . VAL A 1 97 ? 7.627 3.536 -23.944 1.00 82.50 97 VAL A N 1
ATOM 774 C CA . VAL A 1 97 ? 7.399 4.896 -23.431 1.00 82.50 97 VAL A CA 1
ATOM 775 C C . VAL A 1 97 ? 5.916 5.259 -23.419 1.00 82.50 97 VAL A C 1
ATOM 777 O O . VAL A 1 97 ? 5.429 5.793 -22.424 1.00 82.50 97 VAL A O 1
ATOM 780 N N . LEU A 1 98 ? 5.212 4.994 -24.524 1.00 86.25 98 LEU A N 1
ATOM 781 C CA . LEU A 1 98 ? 3.801 5.353 -24.666 1.00 86.25 98 LEU A CA 1
ATOM 782 C C . LEU A 1 98 ? 2.941 4.565 -23.671 1.00 86.25 98 LEU A C 1
ATOM 784 O O . LEU A 1 98 ? 2.172 5.166 -22.927 1.00 86.25 98 LEU A O 1
ATOM 788 N N . GLY A 1 99 ? 3.134 3.244 -23.615 1.00 89.19 99 GLY A N 1
ATOM 789 C CA . GLY A 1 99 ? 2.387 2.357 -22.724 1.00 89.19 99 GLY A CA 1
ATOM 790 C C . GLY A 1 99 ? 2.655 2.626 -21.243 1.00 89.19 99 GLY A C 1
ATOM 791 O O . GLY A 1 99 ? 1.724 2.658 -20.445 1.00 89.19 99 GLY A O 1
ATOM 792 N N . LEU A 1 100 ? 3.912 2.896 -20.872 1.00 88.38 100 LEU A N 1
ATOM 793 C CA . LEU A 1 100 ? 4.275 3.278 -19.503 1.00 88.38 100 LEU A CA 1
ATOM 794 C C . LEU A 1 100 ? 3.645 4.613 -19.098 1.00 88.38 100 LEU A C 1
ATOM 796 O O . LEU A 1 100 ? 3.166 4.741 -17.974 1.00 88.38 100 LEU A O 1
ATOM 800 N N . LYS A 1 101 ? 3.636 5.602 -20.003 1.00 89.38 101 LYS A N 1
ATOM 801 C CA . LYS A 1 101 ? 2.986 6.891 -19.745 1.00 89.38 101 LYS A CA 1
ATOM 802 C C . LYS A 1 101 ? 1.481 6.710 -19.567 1.00 89.38 101 LYS A C 1
ATOM 804 O O . LYS A 1 101 ? 0.946 7.181 -18.574 1.00 89.38 101 LYS A O 1
ATOM 809 N N . GLN A 1 102 ? 0.830 6.003 -20.490 1.00 92.25 102 GLN A N 1
ATOM 810 C CA . GLN A 1 102 ? 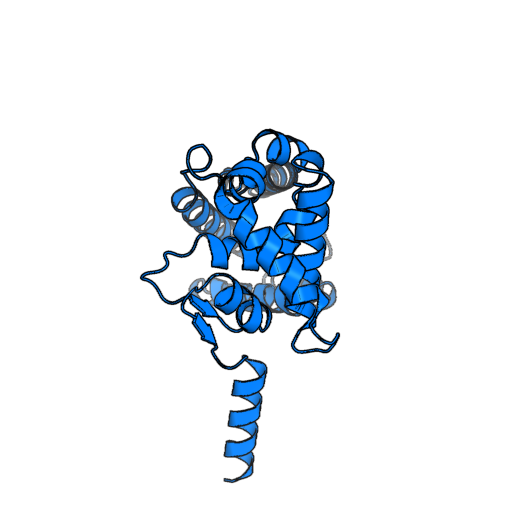-0.602 5.731 -20.410 1.00 92.25 102 GLN A CA 1
ATOM 811 C C . GLN A 1 102 ? -0.962 5.037 -19.093 1.00 92.25 102 GLN A C 1
ATOM 813 O O . GLN A 1 102 ? -1.862 5.484 -18.393 1.00 92.25 102 GLN A O 1
ATOM 818 N N . PHE A 1 103 ? -0.214 3.998 -18.718 1.00 92.00 103 PHE A N 1
ATOM 819 C CA . PHE A 1 103 ? -0.410 3.322 -17.441 1.00 92.00 103 PHE A CA 1
ATOM 820 C C . PHE A 1 103 ? -0.248 4.272 -16.250 1.00 92.00 103 PHE A C 1
ATOM 822 O O . PHE A 1 103 ? -1.069 4.241 -15.342 1.00 92.00 103 PHE A O 1
ATOM 829 N N . ALA A 1 104 ? 0.780 5.126 -16.242 1.00 91.56 104 ALA A N 1
ATOM 830 C CA . ALA A 1 104 ? 0.986 6.090 -15.162 1.00 91.56 104 ALA A CA 1
ATOM 831 C C . ALA A 1 104 ? -0.151 7.123 -15.073 1.00 91.56 104 ALA A C 1
ATOM 833 O O . ALA A 1 104 ? -0.586 7.448 -13.968 1.00 91.56 104 ALA A O 1
ATOM 834 N N . ASP A 1 105 ? -0.647 7.603 -16.216 1.00 93.06 105 ASP A N 1
ATOM 835 C CA . ASP A 1 105 ? -1.767 8.543 -16.294 1.00 93.06 105 ASP A CA 1
ATOM 836 C C . ASP A 1 105 ? -3.066 7.885 -15.774 1.00 93.06 105 ASP A C 1
ATOM 838 O O . ASP A 1 105 ? -3.754 8.458 -14.929 1.00 93.06 105 ASP A O 1
ATOM 842 N N . GLU A 1 106 ? -3.363 6.650 -16.198 1.00 93.19 106 GLU A N 1
ATOM 843 C CA . GLU A 1 106 ? -4.544 5.886 -15.762 1.00 93.19 106 GLU A CA 1
ATOM 844 C C . GLU A 1 106 ? -4.467 5.470 -14.285 1.00 93.19 106 GLU A C 1
ATOM 846 O O . GLU A 1 106 ? -5.421 5.648 -13.527 1.00 93.19 106 GLU A O 1
ATOM 851 N N . PHE A 1 107 ? -3.318 4.959 -13.835 1.00 90.88 107 PHE A N 1
ATOM 852 C CA . PHE A 1 107 ? -3.083 4.623 -12.430 1.00 90.88 107 PHE A CA 1
ATOM 853 C C . PHE A 1 107 ? -3.155 5.876 -11.543 1.00 90.88 107 PHE A C 1
ATOM 855 O O . PHE A 1 107 ? -3.646 5.833 -10.411 1.00 90.88 107 PHE A O 1
ATOM 862 N N . GLY A 1 108 ? -2.700 7.014 -12.072 1.00 90.50 108 GLY A N 1
ATOM 863 C CA . GLY A 1 108 ? -2.749 8.327 -11.441 1.00 90.50 108 GLY A CA 1
ATOM 864 C C . GLY A 1 108 ? -4.146 8.948 -11.369 1.00 90.50 108 GLY A C 1
ATOM 865 O O . GLY A 1 108 ? -4.339 9.870 -10.572 1.00 90.50 108 GLY A O 1
ATOM 866 N N . ASP A 1 109 ? -5.140 8.435 -12.100 1.00 91.75 109 ASP A N 1
ATOM 867 C CA . ASP A 1 109 ? -6.504 8.969 -12.104 1.00 91.75 109 ASP A CA 1
ATOM 868 C C . ASP A 1 109 ? -7.233 8.663 -10.783 1.00 91.75 109 ASP A C 1
ATOM 870 O O . ASP A 1 109 ? -7.901 7.644 -10.586 1.00 91.75 109 ASP A O 1
ATOM 874 N N . VAL A 1 110 ? -7.066 9.569 -9.817 1.00 90.12 110 VAL A N 1
ATOM 875 C CA . VAL A 1 110 ? -7.714 9.499 -8.497 1.00 90.12 110 VAL A CA 1
ATOM 876 C C . VAL A 1 110 ? -9.232 9.610 -8.628 1.00 90.12 110 VAL A C 1
ATOM 878 O O . VAL A 1 110 ? -9.948 8.983 -7.850 1.00 90.12 110 VAL A O 1
ATOM 881 N N . LYS A 1 111 ? -9.737 10.392 -9.592 1.00 90.44 111 LYS A N 1
ATOM 882 C CA . LYS A 1 111 ? -11.176 10.656 -9.723 1.00 90.44 111 LYS A CA 1
ATOM 883 C C . LYS A 1 111 ? -11.916 9.400 -10.159 1.00 90.44 111 LYS A C 1
ATOM 885 O O . LYS A 1 111 ? -12.873 9.008 -9.495 1.00 90.44 111 LYS A O 1
ATOM 890 N N . THR A 1 112 ? -11.441 8.747 -11.217 1.00 90.50 112 THR A N 1
ATOM 891 C CA . THR A 1 112 ? -12.033 7.491 -11.698 1.00 90.50 112 THR A CA 1
ATOM 892 C C . THR A 1 112 ? -11.834 6.354 -10.702 1.00 90.50 112 THR A C 1
ATOM 894 O O . THR A 1 112 ? -12.715 5.514 -10.542 1.00 90.50 112 THR A O 1
ATOM 897 N N . CYS A 1 113 ? -10.702 6.320 -9.989 1.00 89.81 113 CYS A N 1
ATOM 898 C CA . CYS A 1 113 ? -10.517 5.361 -8.902 1.00 89.81 113 CYS A CA 1
ATOM 899 C C . CYS A 1 113 ? -11.558 5.556 -7.792 1.00 89.81 113 CYS A C 1
ATOM 901 O O . CYS A 1 113 ? -12.135 4.582 -7.318 1.00 89.81 113 CYS A O 1
ATOM 903 N N . HIS A 1 114 ? -11.790 6.799 -7.367 1.00 88.69 114 HIS A N 1
ATOM 904 C CA . HIS A 1 114 ? -12.705 7.104 -6.272 1.00 88.69 114 HIS A CA 1
ATOM 905 C C . HIS A 1 114 ? -14.160 6.772 -6.619 1.00 88.69 114 HIS A C 1
ATOM 907 O O . HIS A 1 114 ? -14.849 6.205 -5.781 1.00 88.69 114 HIS A O 1
ATOM 913 N N . SER A 1 115 ? -14.610 7.027 -7.854 1.00 90.38 115 SER A N 1
ATOM 914 C CA . SER A 1 115 ? -15.984 6.698 -8.273 1.00 90.38 115 SER A CA 1
ATOM 915 C C . SER A 1 115 ? -16.297 5.198 -8.295 1.00 90.38 115 SER A C 1
ATOM 917 O O . SER A 1 115 ? -17.464 4.823 -8.348 1.00 90.38 115 SER A O 1
ATOM 919 N N . LYS A 1 116 ? -15.266 4.346 -8.257 1.00 89.88 116 LYS A N 1
ATOM 920 C CA . LYS A 1 116 ? -15.372 2.881 -8.192 1.00 89.88 116 LYS A CA 1
ATOM 921 C C . LYS A 1 116 ? -14.990 2.315 -6.822 1.00 89.88 116 LYS A C 1
ATOM 923 O O . LYS A 1 116 ? -14.967 1.103 -6.656 1.00 89.88 116 LYS A O 1
ATOM 928 N N . CYS A 1 117 ? -14.612 3.166 -5.873 1.00 89.81 117 CYS A N 1
ATOM 929 C CA . CYS A 1 117 ? -14.145 2.733 -4.565 1.00 89.81 117 CYS A CA 1
ATOM 930 C C . CYS A 1 117 ? -15.338 2.404 -3.663 1.00 89.81 117 CYS A C 1
ATOM 932 O O . CYS A 1 117 ? -16.301 3.164 -3.630 1.00 89.81 117 CYS A O 1
ATOM 934 N N . GLN A 1 118 ? -15.246 1.297 -2.926 1.00 91.88 118 GLN A N 1
ATOM 935 C CA . GLN A 1 118 ? -16.292 0.819 -2.011 1.00 91.88 118 GLN A CA 1
ATOM 936 C C . GLN A 1 118 ? -15.780 0.660 -0.572 1.00 91.88 118 GLN A C 1
ATOM 938 O O . GLN A 1 118 ? -16.409 0.008 0.257 1.00 91.88 118 GLN A O 1
ATOM 943 N N . ILE A 1 119 ? -14.627 1.261 -0.256 1.00 94.31 119 ILE A N 1
ATOM 944 C CA . ILE A 1 119 ? -13.990 1.133 1.063 1.00 94.31 119 ILE A CA 1
ATOM 945 C C . ILE A 1 119 ? -14.864 1.693 2.194 1.00 94.31 119 ILE A C 1
ATOM 947 O O . ILE A 1 119 ? -14.728 1.302 3.349 1.00 94.31 119 ILE A O 1
ATOM 951 N N . ASP A 1 120 ? -15.776 2.610 1.882 1.00 94.31 120 ASP A N 1
ATOM 952 C CA . ASP A 1 120 ? -16.766 3.116 2.822 1.00 94.31 120 ASP A CA 1
ATOM 953 C C . ASP A 1 120 ? -17.737 2.022 3.285 1.00 94.31 120 ASP A C 1
ATOM 955 O O . ASP A 1 120 ? -18.088 2.017 4.458 1.00 94.31 120 ASP A O 1
ATOM 959 N N . GLN A 1 121 ? -18.110 1.061 2.433 1.00 94.69 121 GLN A N 1
ATOM 960 C CA . GLN A 1 121 ? -18.934 -0.082 2.847 1.00 94.69 121 GLN A CA 1
ATOM 961 C C . GLN A 1 121 ? -18.202 -0.931 3.891 1.00 94.69 121 GLN A C 1
ATOM 963 O O . GLN A 1 121 ? -18.761 -1.245 4.943 1.00 94.69 121 GLN A O 1
ATOM 968 N N . PHE A 1 122 ? -16.924 -1.223 3.648 1.00 96.06 122 PHE A N 1
ATOM 969 C CA . PHE A 1 122 ? -16.083 -1.959 4.588 1.00 96.06 122 PHE A CA 1
ATOM 970 C C . PHE A 1 122 ? -15.956 -1.225 5.933 1.00 96.06 122 PHE A C 1
ATOM 972 O O . PHE A 1 122 ? -16.177 -1.801 6.996 1.00 96.06 122 PHE A O 1
ATOM 979 N N . LEU A 1 123 ? -15.636 0.071 5.899 1.00 96.94 123 LEU A N 1
ATOM 980 C CA . LEU A 1 123 ? -15.344 0.836 7.112 1.00 96.94 123 LEU A CA 1
ATOM 981 C C . LEU A 1 123 ? -16.612 1.259 7.871 1.00 96.94 123 LEU A C 1
ATOM 983 O O . LEU A 1 123 ? -16.681 1.136 9.086 1.00 96.94 123 LEU A O 1
ATOM 987 N N . LEU A 1 124 ? -17.613 1.796 7.177 1.00 96.38 124 LEU A N 1
ATOM 988 C CA . LEU A 1 124 ? -18.766 2.450 7.805 1.00 96.38 124 LEU A CA 1
ATOM 989 C C . LEU A 1 124 ? -19.977 1.536 7.979 1.00 96.38 124 LEU A C 1
ATOM 991 O O . LEU A 1 124 ? -20.834 1.858 8.804 1.00 96.38 124 LEU A O 1
ATOM 995 N N . ALA A 1 125 ? -20.076 0.451 7.205 1.00 95.31 125 ALA A N 1
ATOM 996 C CA . ALA A 1 125 ? -21.178 -0.500 7.318 1.00 95.31 125 ALA A CA 1
ATOM 997 C C . ALA A 1 125 ? -20.744 -1.802 8.000 1.00 95.31 125 ALA A C 1
ATOM 999 O O . ALA A 1 125 ? -21.422 -2.241 8.923 1.00 95.31 125 ALA A O 1
ATOM 1000 N N . GLN A 1 126 ? -19.627 -2.403 7.580 1.00 96.06 126 GLN A N 1
ATOM 1001 C CA . GLN A 1 126 ? -19.205 -3.710 8.094 1.00 96.06 126 GLN A CA 1
ATOM 1002 C C . GLN A 1 126 ? -18.448 -3.627 9.427 1.00 96.06 126 GLN A C 1
ATOM 1004 O O . GLN A 1 126 ? -18.788 -4.364 10.345 1.00 96.06 126 GLN A O 1
ATOM 1009 N N . TYR A 1 127 ? -17.453 -2.741 9.543 1.00 97.38 127 TYR A N 1
ATOM 1010 C CA . TYR A 1 127 ? -16.543 -2.673 10.702 1.00 97.38 127 TYR A CA 1
ATOM 1011 C C . TYR A 1 127 ? -16.670 -1.386 11.523 1.00 97.38 127 TYR A C 1
ATOM 1013 O O . TYR A 1 127 ? -15.704 -0.910 12.129 1.00 97.38 127 TYR A O 1
ATOM 1021 N N . ARG A 1 128 ? -17.857 -0.774 11.522 1.00 97.56 128 ARG A N 1
ATOM 1022 C CA . ARG A 1 128 ? -18.068 0.519 12.181 1.00 97.56 128 ARG A CA 1
ATOM 1023 C C . ARG A 1 128 ? -17.718 0.470 13.669 1.00 97.56 128 ARG A C 1
ATOM 1025 O O . ARG A 1 128 ? -16.993 1.341 14.148 1.00 97.56 128 ARG A O 1
ATOM 1032 N N . ASP A 1 129 ? -18.198 -0.549 14.371 1.00 97.38 129 ASP A N 1
ATOM 1033 C CA . ASP A 1 129 ? -18.046 -0.680 15.823 1.00 97.38 129 ASP A CA 1
ATOM 1034 C C . ASP A 1 129 ? -16.577 -0.894 16.218 1.00 97.38 129 ASP A C 1
ATOM 1036 O O . ASP A 1 129 ? -16.075 -0.307 17.182 1.00 97.38 129 ASP A O 1
ATOM 1040 N N . GLU A 1 130 ? -15.844 -1.699 15.448 1.00 98.06 130 GLU A N 1
ATOM 1041 C CA . GLU A 1 130 ? -14.407 -1.894 15.617 1.00 98.06 130 GLU A CA 1
ATOM 1042 C C . GLU A 1 130 ? -13.633 -0.595 15.398 1.00 98.06 130 GLU A C 1
ATOM 1044 O O . GLU A 1 130 ? -12.712 -0.286 16.159 1.00 98.06 130 GLU A O 1
ATOM 1049 N N . ILE A 1 131 ? -14.016 0.196 14.394 1.00 97.88 131 ILE A N 1
ATOM 1050 C CA . ILE A 1 131 ? -13.385 1.489 14.130 1.00 97.88 131 ILE A CA 1
ATOM 1051 C C . ILE A 1 131 ? -13.673 2.480 15.259 1.00 97.88 131 ILE A C 1
ATOM 1053 O O . ILE A 1 131 ? -12.753 3.168 15.709 1.00 97.88 131 ILE A O 1
ATOM 1057 N N . GLU A 1 132 ? -14.909 2.548 15.752 1.00 97.81 132 GLU A N 1
ATOM 1058 C CA . GLU A 1 132 ? -15.265 3.384 16.903 1.00 97.81 132 GLU A CA 1
ATOM 1059 C C . GLU A 1 132 ? -14.420 3.010 18.133 1.00 97.81 132 GLU A C 1
ATOM 1061 O O . GLU A 1 132 ? -13.864 3.891 18.800 1.00 97.81 132 GLU A O 1
ATOM 1066 N N . ARG A 1 133 ? -14.203 1.710 18.365 1.00 97.50 133 ARG A N 1
ATOM 1067 C CA . ARG A 1 133 ? -13.326 1.214 19.434 1.00 97.50 133 ARG A CA 1
ATOM 1068 C C . ARG A 1 133 ? -11.857 1.594 19.228 1.00 97.50 133 ARG A C 1
ATOM 1070 O O . ARG A 1 133 ? -11.216 2.053 20.174 1.00 97.50 133 ARG A O 1
ATOM 1077 N N . ILE A 1 134 ? -11.324 1.448 18.012 1.00 98.06 134 ILE A N 1
ATOM 1078 C CA . ILE A 1 134 ? -9.959 1.881 17.660 1.00 98.06 134 ILE A CA 1
ATOM 1079 C C . ILE A 1 134 ? -9.782 3.375 17.965 1.00 98.06 134 ILE A C 1
ATOM 1081 O O . ILE A 1 134 ? -8.801 3.774 18.600 1.00 98.06 134 ILE A O 1
ATOM 1085 N N . VAL A 1 135 ? -10.749 4.203 17.557 1.00 98.06 135 VAL A N 1
ATOM 1086 C CA . VAL A 1 135 ? -10.734 5.650 17.804 1.00 98.06 135 VAL A CA 1
ATOM 1087 C C . VAL A 1 135 ? -10.767 5.950 19.300 1.00 98.06 135 VAL A C 1
ATOM 1089 O O . VAL A 1 135 ? -9.991 6.787 19.763 1.00 98.06 135 VAL A O 1
ATOM 1092 N N . GLN A 1 136 ? -11.611 5.258 20.068 1.00 97.31 136 GLN A N 1
ATOM 1093 C CA . GLN A 1 136 ? -11.704 5.435 21.516 1.00 97.31 136 GLN A CA 1
ATOM 1094 C C . GLN A 1 136 ? -10.381 5.108 22.219 1.00 97.31 136 GLN A C 1
ATOM 1096 O O . GLN A 1 136 ? -9.887 5.932 22.992 1.00 97.31 136 GLN A O 1
ATOM 1101 N N . ILE A 1 137 ? -9.766 3.961 21.920 1.00 96.19 137 ILE A N 1
ATOM 1102 C CA . ILE A 1 137 ? -8.479 3.557 22.511 1.00 96.19 137 ILE A CA 1
ATOM 1103 C C . ILE A 1 137 ? -7.394 4.596 22.209 1.00 96.19 137 ILE A C 1
ATOM 1105 O O . ILE A 1 137 ? -6.647 4.997 23.103 1.00 96.19 137 ILE A O 1
ATOM 1109 N N . ALA A 1 138 ? -7.342 5.109 20.977 1.00 96.62 138 ALA A N 1
ATOM 1110 C CA . ALA A 1 138 ? -6.351 6.108 20.586 1.00 96.62 138 ALA A CA 1
ATOM 1111 C C . ALA A 1 138 ? -6.420 7.402 21.412 1.00 96.62 138 ALA A C 1
ATOM 1113 O O . ALA A 1 138 ? -5.387 8.041 21.614 1.00 96.62 138 ALA A O 1
ATOM 1114 N N . THR A 1 139 ? -7.597 7.782 21.927 1.00 94.81 139 THR A N 1
ATOM 1115 C CA . THR A 1 139 ? -7.737 8.976 22.784 1.00 94.81 139 THR A CA 1
ATOM 1116 C C . THR A 1 139 ? -7.072 8.843 24.152 1.00 94.81 139 THR A C 1
ATOM 1118 O O . THR A 1 139 ? -6.777 9.859 24.779 1.00 94.81 139 THR A O 1
ATOM 1121 N N . GLN A 1 140 ? -6.819 7.614 24.602 1.00 95.00 140 GLN A N 1
ATOM 1122 C CA . GLN A 1 140 ? -6.276 7.318 25.929 1.00 95.00 140 GLN A CA 1
ATOM 1123 C C . GLN A 1 140 ? -4.760 7.088 25.906 1.00 95.00 140 GLN A C 1
ATOM 1125 O O . GLN A 1 140 ? -4.122 7.042 26.957 1.00 95.00 140 GLN A O 1
ATOM 1130 N N . LEU A 1 141 ? -4.168 6.943 24.718 1.00 94.69 141 LEU A N 1
ATOM 1131 C CA . LEU A 1 141 ? -2.750 6.640 24.577 1.00 94.69 141 LEU A CA 1
ATOM 1132 C C . LEU A 1 141 ? -1.882 7.909 24.619 1.00 94.69 141 LEU A C 1
ATOM 1134 O O . LEU A 1 141 ? -2.227 8.932 24.017 1.00 94.69 141 LEU A O 1
ATOM 1138 N N . PRO A 1 142 ? -0.701 7.851 25.263 1.00 94.06 142 PRO A N 1
ATOM 1139 C CA . PRO A 1 142 ? 0.258 8.946 25.215 1.00 94.06 142 PRO A CA 1
ATOM 1140 C C . PRO A 1 142 ? 0.784 9.120 23.789 1.00 94.06 142 PRO A C 1
ATOM 1142 O O . PRO A 1 142 ? 0.964 8.143 23.067 1.00 94.06 142 PRO A O 1
ATOM 1145 N N . LYS A 1 143 ? 1.097 10.353 23.379 1.00 94.06 143 LYS A N 1
ATOM 1146 C CA . LYS A 1 143 ? 1.711 10.627 22.069 1.00 94.06 143 LYS A CA 1
ATOM 1147 C C . LYS A 1 143 ? 3.226 10.427 22.145 1.00 94.06 143 LYS A C 1
ATOM 1149 O O . LYS A 1 143 ? 3.947 11.337 22.540 1.00 94.06 143 LYS A O 1
ATOM 1154 N N . ASN A 1 144 ? 3.714 9.256 21.743 1.00 93.88 144 ASN A N 1
ATOM 1155 C CA . ASN A 1 144 ? 5.144 8.939 21.686 1.00 93.88 144 ASN A CA 1
ATOM 1156 C C . ASN A 1 144 ? 5.485 8.168 20.399 1.00 93.88 144 ASN A C 1
ATOM 1158 O O . ASN A 1 144 ? 4.630 7.971 19.540 1.00 93.88 144 ASN A O 1
ATOM 1162 N N . THR A 1 145 ? 6.744 7.773 20.219 1.00 89.62 145 THR A N 1
ATOM 1163 C CA . THR A 1 145 ? 7.210 7.068 19.011 1.00 89.62 145 THR A CA 1
ATOM 1164 C C . THR A 1 145 ? 6.535 5.716 18.782 1.00 89.62 145 THR A C 1
ATOM 1166 O O . THR A 1 145 ? 6.351 5.340 17.629 1.00 89.62 145 THR A O 1
ATOM 1169 N N . ASN A 1 146 ? 6.120 5.022 19.843 1.00 91.31 146 ASN A N 1
ATOM 1170 C CA . ASN A 1 146 ? 5.513 3.692 19.751 1.00 91.31 146 ASN A CA 1
ATOM 1171 C C . ASN A 1 146 ? 4.036 3.775 19.345 1.00 91.31 146 ASN A C 1
ATOM 1173 O O . ASN A 1 146 ? 3.565 2.971 18.552 1.00 91.31 146 ASN A O 1
ATOM 1177 N N . THR A 1 147 ? 3.317 4.790 19.826 1.00 95.12 147 THR A N 1
ATOM 1178 C CA . THR A 1 147 ? 1.871 4.954 19.593 1.00 95.12 147 THR A CA 1
ATOM 1179 C C . THR A 1 147 ? 1.536 5.852 18.402 1.00 95.12 147 THR A C 1
ATOM 1181 O O . THR A 1 147 ? 0.403 5.842 17.922 1.00 95.12 147 THR A O 1
ATOM 1184 N N . ARG A 1 148 ? 2.491 6.654 17.904 1.00 95.31 148 ARG A N 1
ATOM 1185 C CA . ARG A 1 148 ? 2.245 7.677 16.869 1.00 95.31 148 ARG A CA 1
ATOM 1186 C C . ARG A 1 148 ? 1.598 7.112 15.606 1.00 95.31 148 ARG A C 1
ATOM 1188 O O . ARG A 1 148 ? 0.683 7.744 15.085 1.00 95.31 148 ARG A O 1
ATOM 1195 N N . GLY A 1 149 ? 2.069 5.962 15.118 1.00 95.00 149 GLY A N 1
ATOM 1196 C CA . GLY A 1 149 ? 1.523 5.314 13.920 1.00 95.00 149 GLY A CA 1
ATOM 1197 C C . GLY A 1 149 ? 0.041 4.979 14.091 1.00 95.00 149 GLY A C 1
ATOM 1198 O O . GLY A 1 149 ? -0.797 5.468 13.336 1.00 95.00 149 GLY A O 1
ATOM 1199 N N . PHE A 1 150 ? -0.284 4.261 15.168 1.00 97.44 150 PHE A N 1
ATOM 1200 C CA . PHE A 1 150 ? -1.659 3.931 15.543 1.00 97.44 150 PHE A CA 1
ATOM 1201 C C . PHE A 1 150 ? -2.549 5.170 15.714 1.00 97.44 150 PHE A C 1
ATOM 1203 O O . PHE A 1 150 ? -3.628 5.244 15.132 1.00 97.44 150 PHE A O 1
ATOM 1210 N N . ILE A 1 151 ? -2.085 6.184 16.454 1.00 97.88 151 ILE A N 1
ATOM 1211 C CA . ILE A 1 151 ? -2.848 7.423 16.681 1.00 97.88 151 ILE A CA 1
ATOM 1212 C C . ILE A 1 151 ? -3.134 8.141 15.355 1.00 97.88 151 ILE A C 1
ATOM 1214 O O . ILE A 1 151 ? -4.231 8.663 15.154 1.00 97.88 151 ILE A O 1
ATOM 1218 N N . ASN A 1 152 ? -2.173 8.173 14.428 1.00 97.31 152 ASN A N 1
ATOM 1219 C CA . ASN A 1 152 ? -2.376 8.775 13.112 1.00 97.31 152 ASN A CA 1
ATOM 1220 C C . ASN A 1 152 ? -3.441 8.028 12.301 1.00 97.31 152 ASN A C 1
ATOM 1222 O O . ASN A 1 152 ? -4.295 8.678 11.693 1.00 97.31 152 ASN A O 1
ATOM 1226 N N . ILE A 1 153 ? -3.420 6.695 12.316 1.00 98.12 153 ILE A N 1
ATOM 1227 C CA . ILE A 1 153 ? -4.444 5.861 11.673 1.00 98.12 153 ILE A CA 1
ATOM 1228 C C . ILE A 1 153 ? -5.816 6.157 12.291 1.00 98.12 153 ILE A C 1
ATOM 1230 O O . ILE A 1 153 ? -6.743 6.541 11.577 1.00 98.12 153 ILE A O 1
ATOM 1234 N N . ALA A 1 154 ? -5.921 6.100 13.621 1.00 97.94 154 ALA A N 1
ATOM 1235 C CA . ALA A 1 154 ? -7.157 6.362 14.351 1.00 97.94 154 ALA A CA 1
ATOM 1236 C C . ALA A 1 154 ? -7.723 7.766 14.081 1.00 97.94 154 ALA A C 1
ATOM 1238 O O . ALA A 1 154 ? -8.926 7.922 13.900 1.00 97.94 154 ALA A O 1
ATOM 1239 N N . ASN A 1 155 ? -6.879 8.795 13.964 1.00 97.94 155 ASN A N 1
ATOM 1240 C CA . ASN A 1 155 ? -7.336 10.140 13.603 1.00 97.94 155 ASN A CA 1
ATOM 1241 C C . ASN A 1 155 ? -7.929 10.205 12.184 1.00 97.94 155 ASN A C 1
ATOM 1243 O O . ASN A 1 155 ? -8.909 10.914 11.966 1.00 97.94 155 ASN A O 1
ATOM 1247 N N . ASN A 1 156 ? -7.368 9.468 11.218 1.00 98.25 156 ASN A N 1
ATOM 1248 C CA . ASN A 1 156 ? -7.942 9.394 9.870 1.00 98.25 156 ASN A CA 1
ATOM 1249 C C . ASN A 1 156 ? -9.267 8.622 9.866 1.00 98.25 156 ASN A C 1
ATOM 1251 O O . ASN A 1 156 ? -10.199 9.033 9.178 1.00 98.25 156 ASN A O 1
ATOM 1255 N N . LEU A 1 157 ? -9.367 7.551 10.653 1.00 98.12 157 LEU A N 1
ATOM 1256 C CA . LEU A 1 157 ? -10.608 6.800 10.828 1.00 98.12 157 LEU A CA 1
ATOM 1257 C C . LEU A 1 157 ? -11.698 7.636 11.514 1.00 98.12 157 LEU A C 1
ATOM 1259 O O . LEU A 1 157 ? -12.838 7.643 11.061 1.00 98.12 157 LEU A O 1
ATOM 1263 N N . LYS A 1 158 ? -11.345 8.416 12.542 1.00 97.94 158 LYS A N 1
ATOM 1264 C CA . LYS A 1 158 ? -12.256 9.356 13.212 1.00 97.94 158 LYS A CA 1
ATOM 1265 C C . LYS A 1 158 ? -12.862 10.359 12.231 1.00 97.94 158 LYS A C 1
ATOM 1267 O O . LYS A 1 158 ? -14.056 10.633 12.287 1.00 97.94 158 LYS A O 1
ATOM 1272 N N . GLU A 1 159 ? -12.048 10.887 11.324 1.00 97.69 159 GLU A N 1
ATOM 1273 C CA . GLU A 1 159 ? -12.509 11.807 10.282 1.00 97.69 159 GLU A CA 1
ATOM 1274 C C . GLU A 1 159 ? -13.478 11.132 9.296 1.00 97.69 159 GLU A C 1
ATOM 1276 O O . GLU A 1 159 ? -14.454 11.750 8.868 1.00 97.69 159 GLU A O 1
ATOM 1281 N N . ILE A 1 160 ? -13.238 9.856 8.965 1.00 97.12 160 ILE A N 1
ATOM 1282 C CA . ILE A 1 160 ? -14.144 9.043 8.138 1.00 97.12 160 ILE A CA 1
ATOM 1283 C C . ILE A 1 160 ? -15.470 8.800 8.861 1.00 97.12 160 ILE A C 1
ATOM 1285 O O . ILE A 1 160 ? -16.517 9.001 8.256 1.00 97.12 160 ILE A O 1
ATOM 1289 N N . LEU A 1 161 ? -15.449 8.455 10.151 1.00 97.25 161 LEU A N 1
ATOM 1290 C CA . LEU A 1 161 ? -16.671 8.308 10.949 1.00 97.25 161 LEU A CA 1
ATOM 1291 C C . LEU A 1 161 ? -17.487 9.608 11.002 1.00 97.25 161 LEU A C 1
ATOM 1293 O O . LEU A 1 161 ? -18.710 9.569 10.911 1.00 97.25 161 LEU A O 1
ATOM 1297 N N . ALA A 1 162 ? -16.816 10.757 11.137 1.00 97.25 162 ALA A N 1
ATOM 1298 C CA . ALA A 1 162 ? -17.476 12.056 11.245 1.00 97.25 162 ALA A CA 1
ATOM 1299 C C . ALA A 1 162 ? -18.065 12.552 9.912 1.00 97.25 162 ALA A C 1
ATOM 1301 O O . ALA A 1 162 ? -19.139 13.148 9.895 1.00 97.25 162 ALA A O 1
ATOM 1302 N N . THR A 1 163 ? -17.363 12.320 8.799 1.00 96.56 163 THR A N 1
ATOM 1303 C CA . THR A 1 163 ? -17.717 12.879 7.478 1.00 96.56 163 THR A CA 1
ATOM 1304 C C . THR A 1 163 ? -18.443 11.872 6.578 1.00 96.56 163 THR A C 1
ATOM 1306 O O . THR A 1 163 ? -19.050 12.243 5.574 1.00 96.56 163 THR A O 1
ATOM 1309 N N . GLY A 1 164 ? -18.378 10.584 6.909 1.00 94.75 164 GLY A N 1
ATOM 1310 C CA . GLY A 1 164 ? -18.907 9.499 6.094 1.00 94.75 164 GLY A CA 1
ATOM 1311 C C . GLY A 1 164 ? -18.100 9.254 4.814 1.00 94.75 164 GLY A C 1
ATOM 1312 O O . GLY A 1 164 ? -16.915 9.590 4.715 1.00 94.75 164 GLY A O 1
ATOM 1313 N N . ALA A 1 165 ? -18.760 8.681 3.803 1.00 92.69 165 ALA A N 1
ATOM 1314 C CA . ALA A 1 165 ? -18.140 8.234 2.551 1.00 92.69 165 ALA A CA 1
ATOM 1315 C C . 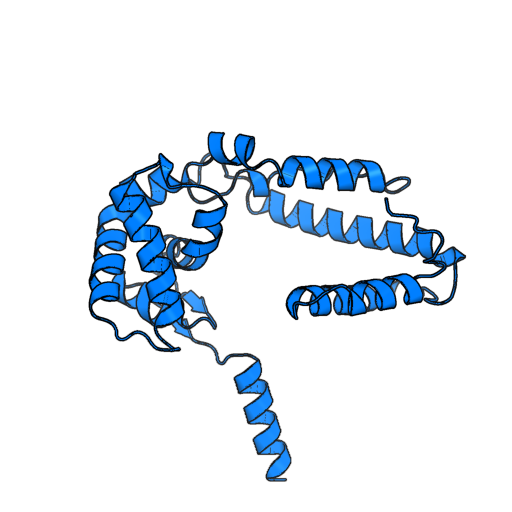ALA A 1 165 ? -17.358 9.334 1.804 1.00 92.69 165 ALA A C 1
ATOM 1317 O O . ALA A 1 165 ? -16.362 9.047 1.142 1.00 92.69 165 ALA A O 1
ATOM 1318 N N . ALA A 1 166 ? -17.730 10.610 1.961 1.00 91.94 166 ALA A N 1
ATOM 1319 C CA . ALA A 1 166 ? -17.019 11.733 1.344 1.00 91.9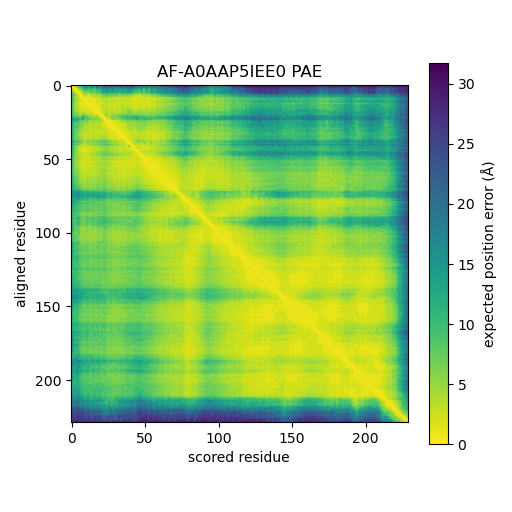4 166 ALA A CA 1
ATOM 1320 C C . ALA A 1 166 ? -15.566 11.896 1.849 1.00 91.94 166 ALA A C 1
ATOM 1322 O O . ALA A 1 166 ? -14.722 12.474 1.159 1.00 91.94 166 ALA A O 1
ATOM 1323 N N . ALA A 1 167 ? -15.236 11.364 3.031 1.00 93.62 167 ALA A N 1
ATOM 1324 C CA . ALA A 1 167 ? -13.862 11.310 3.523 1.00 93.62 167 ALA A CA 1
ATOM 1325 C C . ALA A 1 167 ? -13.058 10.107 2.982 1.00 93.62 167 ALA A C 1
ATOM 1327 O O . ALA A 1 167 ? -11.832 10.081 3.128 1.00 93.62 167 ALA A O 1
ATOM 1328 N N . CYS A 1 168 ? -13.672 9.135 2.315 1.00 91.94 168 CYS A N 1
ATOM 1329 C CA . CYS A 1 168 ? -12.966 7.981 1.760 1.00 91.94 168 CYS A CA 1
ATOM 1330 C C . CYS A 1 168 ? -12.285 8.330 0.424 1.00 91.94 168 CYS A C 1
ATOM 1332 O O . CYS A 1 168 ? -12.810 8.063 -0.649 1.00 91.94 168 CYS A O 1
ATOM 1334 N N . ASN A 1 169 ? -11.091 8.930 0.471 1.00 90.44 169 ASN A N 1
ATOM 1335 C CA . ASN A 1 169 ? -10.284 9.245 -0.717 1.00 90.44 169 ASN A CA 1
ATOM 1336 C C . ASN A 1 169 ? -8.915 8.552 -0.685 1.00 90.44 169 ASN A C 1
ATOM 1338 O O . ASN A 1 169 ? -8.432 8.178 0.381 1.00 90.44 169 ASN A O 1
ATOM 1342 N N . CYS A 1 170 ? -8.248 8.442 -1.841 1.00 90.00 170 CYS A N 1
ATOM 1343 C CA . CYS A 1 170 ? -6.985 7.702 -1.964 1.00 90.00 170 CYS A CA 1
ATOM 1344 C C . CYS A 1 170 ? -5.888 8.182 -0.997 1.00 90.00 170 CYS A C 1
ATOM 1346 O O . CYS A 1 170 ? -5.146 7.359 -0.472 1.00 90.00 170 CYS A O 1
ATOM 1348 N N . LYS A 1 171 ? -5.818 9.491 -0.710 1.00 90.81 171 LYS A N 1
ATOM 1349 C CA . LYS A 1 171 ? -4.846 10.058 0.242 1.00 90.81 171 LYS A CA 1
ATOM 1350 C C . LYS A 1 171 ? -5.112 9.602 1.678 1.00 90.81 171 LYS A C 1
ATOM 1352 O O . LYS A 1 171 ? -4.189 9.535 2.485 1.00 90.81 171 LYS A O 1
ATOM 1357 N N . ARG A 1 172 ? -6.374 9.353 2.027 1.00 92.94 172 ARG A N 1
ATOM 1358 C CA . ARG A 1 172 ? -6.754 8.830 3.339 1.00 92.94 172 ARG A CA 1
ATOM 1359 C C . ARG A 1 172 ? -6.652 7.306 3.385 1.00 92.94 172 ARG A C 1
ATOM 1361 O O . ARG A 1 172 ? -6.161 6.809 4.388 1.00 92.94 172 ARG A O 1
ATOM 1368 N N . CYS A 1 173 ? -6.998 6.598 2.304 1.00 90.94 173 CYS A N 1
ATOM 1369 C CA . CYS A 1 173 ? -6.798 5.148 2.166 1.00 90.94 173 CYS A CA 1
ATOM 1370 C C . CYS A 1 173 ? -5.340 4.741 2.423 1.00 90.94 173 CYS A C 1
ATOM 1372 O O . CYS A 1 173 ? -5.095 3.823 3.195 1.00 90.94 173 CYS A O 1
ATOM 1374 N N . GLU A 1 174 ? -4.379 5.481 1.858 1.00 90.31 174 GLU A N 1
ATOM 1375 C CA . GLU A 1 174 ? -2.940 5.278 2.097 1.00 90.31 174 GLU A CA 1
ATOM 1376 C C . GLU A 1 174 ? -2.574 5.311 3.591 1.00 90.31 174 GLU A C 1
ATOM 1378 O O . GLU A 1 174 ? -1.692 4.591 4.038 1.00 90.31 174 GLU A O 1
ATOM 1383 N N . LYS A 1 175 ? -3.281 6.119 4.388 1.00 95.50 175 LYS A N 1
ATOM 1384 C CA . LYS A 1 175 ? -2.992 6.325 5.814 1.00 95.50 175 LYS A CA 1
ATOM 1385 C C . LYS A 1 175 ? -3.696 5.350 6.748 1.00 95.50 175 LYS A C 1
ATOM 1387 O O . LYS A 1 175 ? -3.460 5.421 7.950 1.00 95.50 175 LYS A O 1
ATOM 1392 N N . ILE A 1 176 ? -4.601 4.525 6.233 1.00 96.62 176 ILE A N 1
ATOM 1393 C CA . ILE A 1 176 ? -5.386 3.571 7.030 1.00 96.62 176 ILE A CA 1
ATOM 1394 C C . ILE A 1 176 ? -5.150 2.123 6.594 1.00 96.62 176 ILE A C 1
ATOM 1396 O O . ILE A 1 176 ? -5.858 1.242 7.070 1.00 96.62 176 ILE A O 1
ATOM 1400 N N . GLY A 1 177 ? -4.176 1.878 5.707 1.00 95.19 177 GLY A N 1
ATOM 1401 C CA . GLY A 1 177 ? -3.874 0.551 5.166 1.00 95.19 177 GLY A CA 1
ATOM 1402 C C . GLY A 1 177 ? -3.742 -0.512 6.255 1.00 95.19 177 GLY A C 1
ATOM 1403 O O . GLY A 1 177 ? -4.444 -1.514 6.201 1.00 95.19 177 GLY A O 1
ATOM 1404 N N . ASP A 1 178 ? -2.959 -0.242 7.300 1.00 97.00 178 ASP A N 1
ATOM 1405 C CA . ASP A 1 178 ? -2.775 -1.170 8.424 1.00 97.00 178 ASP A CA 1
ATOM 1406 C C . ASP A 1 178 ? -4.089 -1.527 9.128 1.00 97.00 178 ASP A C 1
ATOM 1408 O O . ASP A 1 178 ? -4.303 -2.680 9.493 1.00 97.00 178 ASP A O 1
ATOM 1412 N N . ALA A 1 179 ? -4.999 -0.561 9.303 1.00 97.69 179 ALA A N 1
ATOM 1413 C CA . ALA A 1 179 ? -6.302 -0.837 9.904 1.00 97.69 179 ALA A CA 1
ATOM 1414 C C . ALA A 1 179 ? -7.158 -1.721 8.996 1.00 97.69 179 ALA A C 1
ATOM 1416 O O . ALA A 1 179 ? -7.800 -2.641 9.492 1.00 97.69 179 ALA A O 1
ATOM 1417 N N . VAL A 1 180 ? -7.144 -1.475 7.682 1.00 96.94 180 VAL A N 1
ATOM 1418 C CA . VAL A 1 180 ? -7.853 -2.325 6.716 1.00 96.94 180 VAL A CA 1
ATOM 1419 C C . VAL A 1 180 ? -7.295 -3.746 6.762 1.00 96.94 180 VAL A C 1
ATOM 1421 O O . VAL A 1 180 ? -8.072 -4.679 6.912 1.00 96.94 180 VAL A O 1
ATOM 1424 N N . ILE A 1 181 ? -5.967 -3.911 6.744 1.00 96.38 181 ILE A N 1
ATOM 1425 C CA . ILE A 1 181 ? -5.310 -5.224 6.840 1.00 96.38 181 ILE A CA 1
ATOM 1426 C C . ILE A 1 181 ? -5.703 -5.931 8.143 1.00 96.38 181 ILE A C 1
ATOM 1428 O O . ILE A 1 181 ? -6.100 -7.094 8.114 1.00 96.38 181 ILE A O 1
ATOM 1432 N N . ALA A 1 182 ? -5.629 -5.244 9.287 1.00 97.38 182 ALA A N 1
ATOM 1433 C CA . ALA A 1 182 ? -5.974 -5.833 10.580 1.00 97.38 182 ALA A CA 1
ATOM 1434 C C . ALA A 1 182 ? -7.451 -6.262 10.649 1.00 97.38 182 ALA A C 1
ATOM 1436 O O . ALA A 1 182 ? -7.764 -7.321 11.193 1.00 97.38 182 ALA A O 1
ATOM 1437 N N . LEU A 1 183 ? -8.361 -5.458 10.090 1.00 97.31 183 LEU A N 1
ATOM 1438 C CA . LEU A 1 183 ? -9.794 -5.752 10.073 1.00 97.31 183 LEU A CA 1
ATOM 1439 C C . LEU A 1 183 ? -10.132 -6.917 9.138 1.00 97.31 183 LEU A C 1
ATOM 1441 O O . LEU A 1 183 ? -10.877 -7.802 9.561 1.00 97.31 183 LEU A O 1
ATOM 1445 N N . ASP A 1 184 ? -9.553 -6.920 7.934 1.00 95.56 184 ASP A N 1
ATOM 1446 C CA . ASP A 1 184 ? -9.821 -7.882 6.856 1.00 95.56 184 ASP A CA 1
ATOM 1447 C C . ASP A 1 184 ? -9.169 -9.253 7.097 1.00 95.56 184 ASP A C 1
ATOM 1449 O O . ASP A 1 184 ? -9.665 -10.284 6.644 1.00 95.56 184 ASP A O 1
ATOM 1453 N N . THR A 1 185 ? -8.079 -9.296 7.873 1.00 94.75 185 THR A N 1
ATOM 1454 C CA . THR A 1 185 ? -7.410 -10.559 8.212 1.00 94.75 185 THR A CA 1
ATOM 1455 C C . THR A 1 185 ? -8.365 -11.493 8.973 1.00 94.75 185 THR A C 1
ATOM 1457 O O . THR A 1 185 ? -8.948 -11.086 9.982 1.00 94.75 185 THR A O 1
ATOM 1460 N N . PRO A 1 186 ? -8.516 -12.767 8.561 1.00 94.62 186 PRO A N 1
ATOM 1461 C CA . PRO A 1 186 ? -9.352 -13.724 9.276 1.00 94.62 186 PRO A CA 1
ATOM 1462 C C . PRO A 1 186 ? -8.912 -13.920 10.732 1.00 94.62 186 PRO A C 1
ATOM 1464 O O . PRO A 1 186 ? -7.734 -14.125 11.025 1.00 94.62 186 PRO A O 1
ATOM 1467 N N . ARG A 1 187 ? -9.876 -13.950 11.661 1.00 95.06 187 ARG A N 1
ATOM 1468 C CA . ARG A 1 187 ? -9.599 -14.094 13.106 1.00 95.06 187 ARG A CA 1
ATOM 1469 C C . ARG A 1 187 ? -9.003 -15.453 13.496 1.00 95.06 187 ARG A C 1
ATOM 1471 O O . ARG A 1 187 ? -8.459 -15.587 14.585 1.00 95.06 187 ARG A O 1
ATOM 1478 N N . ASN A 1 188 ? -9.097 -16.457 12.622 1.00 96.06 188 ASN A N 1
ATOM 1479 C CA . ASN A 1 188 ? -8.454 -17.765 12.785 1.00 96.06 188 ASN A CA 1
ATOM 1480 C C . ASN A 1 188 ? -7.018 -17.816 12.222 1.00 96.06 188 ASN A C 1
ATOM 1482 O O . ASN A 1 188 ? -6.404 -18.881 12.239 1.00 96.06 188 ASN A O 1
ATOM 1486 N N . MET A 1 189 ? -6.495 -16.698 11.716 1.00 96.38 189 MET A N 1
ATOM 1487 C CA . MET A 1 189 ? -5.113 -16.540 11.266 1.00 96.38 189 MET A CA 1
ATOM 1488 C C . MET A 1 189 ? -4.363 -15.555 12.168 1.00 96.38 189 MET A C 1
ATOM 1490 O O . MET A 1 189 ? -4.969 -14.747 12.874 1.00 96.38 189 MET A O 1
ATOM 1494 N N . GLN A 1 190 ? -3.032 -15.619 12.132 1.00 96.38 190 GLN A N 1
ATOM 1495 C CA . GLN A 1 190 ? -2.151 -14.673 12.811 1.00 96.38 190 GLN A CA 1
ATOM 1496 C C . GLN A 1 190 ? -1.588 -13.665 11.808 1.00 96.38 190 GLN A C 1
ATOM 1498 O O . GLN A 1 190 ? -1.108 -14.042 10.743 1.00 96.38 190 GLN A O 1
ATOM 1503 N N . LEU A 1 191 ? -1.645 -12.382 12.166 1.00 96.75 191 LEU A N 1
ATOM 1504 C CA . LEU A 1 191 ? -1.055 -11.296 11.392 1.00 96.75 191 LEU A CA 1
ATOM 1505 C C . LEU A 1 191 ? 0.406 -11.103 11.810 1.00 96.75 191 LEU A C 1
ATOM 1507 O O . LEU A 1 191 ? 0.687 -10.725 12.945 1.00 96.75 191 LEU A O 1
ATOM 1511 N N . GLU A 1 192 ? 1.335 -11.338 10.892 1.00 96.31 192 GLU A N 1
ATOM 1512 C CA . GLU A 1 192 ? 2.766 -11.115 11.109 1.00 96.31 192 GLU A CA 1
ATOM 1513 C C . GLU A 1 192 ? 3.188 -9.744 10.562 1.00 96.31 192 GLU A C 1
ATOM 1515 O O . GLU A 1 192 ? 2.903 -9.422 9.409 1.00 96.31 192 GLU A O 1
ATOM 1520 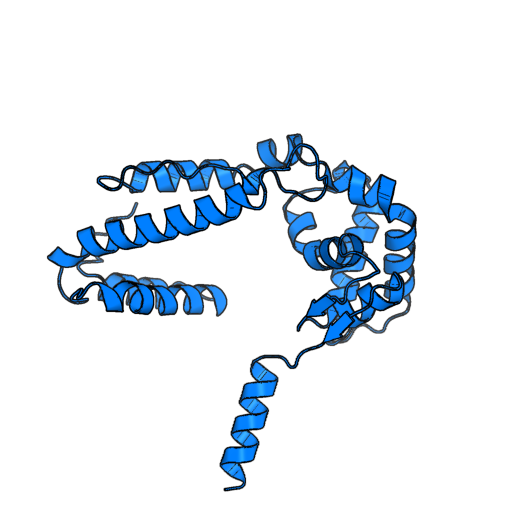N N . HIS A 1 193 ? 3.854 -8.918 11.375 1.00 93.69 193 HIS A N 1
ATOM 1521 C CA . HIS A 1 193 ? 4.205 -7.540 11.003 1.00 93.69 193 HIS A CA 1
ATOM 1522 C C . HIS A 1 193 ? 5.513 -7.065 11.640 1.00 93.69 193 HIS A C 1
ATOM 1524 O O . HIS A 1 193 ? 5.999 -7.647 12.603 1.00 93.69 193 HIS A O 1
ATOM 1530 N N . THR A 1 194 ? 6.062 -5.961 11.139 1.00 91.81 194 THR A N 1
ATOM 1531 C CA . THR A 1 194 ? 7.175 -5.225 11.768 1.00 91.81 194 THR A CA 1
ATOM 1532 C C . THR A 1 194 ? 6.732 -3.869 12.332 1.00 91.81 194 THR A C 1
ATOM 1534 O O . THR A 1 194 ? 7.403 -3.308 13.199 1.00 91.81 194 THR A O 1
ATOM 1537 N N . ASP A 1 195 ? 5.583 -3.346 11.889 1.00 91.56 195 ASP A N 1
ATOM 1538 C CA . ASP A 1 195 ? 5.098 -2.016 12.257 1.00 91.56 195 ASP A CA 1
ATOM 1539 C C . ASP A 1 195 ? 4.490 -1.952 13.662 1.00 91.56 195 ASP A C 1
ATOM 1541 O O . ASP A 1 195 ? 3.703 -2.804 14.069 1.00 91.56 195 ASP A O 1
ATOM 1545 N N . ASN A 1 196 ? 4.798 -0.876 14.392 1.00 93.31 196 ASN A N 1
ATOM 1546 C CA . ASN A 1 196 ? 4.283 -0.638 15.748 1.00 93.31 196 ASN A CA 1
ATOM 1547 C C . ASN A 1 196 ? 2.769 -0.353 15.788 1.00 93.31 196 ASN A C 1
ATOM 1549 O O . ASN A 1 196 ? 2.160 -0.413 16.852 1.00 93.31 196 ASN A O 1
ATOM 1553 N N . SER A 1 197 ? 2.151 0.026 14.666 1.00 95.94 197 SER A N 1
ATOM 1554 C CA . SER A 1 197 ? 0.713 0.331 14.595 1.00 95.94 197 SER A CA 1
ATOM 1555 C C . SER A 1 197 ? -0.146 -0.877 14.980 1.00 95.94 197 SER A C 1
ATOM 1557 O O . SER A 1 197 ? -1.127 -0.725 15.714 1.00 95.94 197 SER A O 1
ATOM 1559 N N . PHE A 1 198 ? 0.247 -2.073 14.543 1.00 97.06 198 PHE A N 1
ATOM 1560 C CA . PHE A 1 198 ? -0.473 -3.318 14.803 1.00 97.06 198 PHE A CA 1
ATOM 1561 C C . PHE A 1 198 ? -0.458 -3.740 16.277 1.00 97.06 198 PHE A C 1
ATOM 1563 O O . PHE A 1 198 ? -1.428 -4.352 16.717 1.00 97.06 198 PHE A O 1
ATOM 1570 N N . ASP A 1 199 ? 0.537 -3.310 17.065 1.00 96.56 199 ASP A N 1
ATOM 1571 C CA . ASP A 1 199 ? 0.582 -3.541 18.523 1.00 96.56 199 ASP A CA 1
ATOM 1572 C C . ASP A 1 199 ? -0.621 -2.933 19.260 1.00 96.56 199 ASP A C 1
ATOM 1574 O O . ASP A 1 199 ? -0.925 -3.313 20.388 1.00 96.56 199 ASP A O 1
ATOM 1578 N N . TYR A 1 200 ? -1.317 -1.989 18.621 1.00 96.94 200 TYR A N 1
ATOM 1579 C CA . TYR A 1 200 ? -2.503 -1.332 19.164 1.00 96.94 200 TYR A CA 1
ATOM 1580 C C . TYR A 1 200 ? -3.765 -1.609 18.335 1.00 96.94 200 TYR A C 1
ATOM 1582 O O . TYR A 1 200 ? -4.850 -1.702 18.911 1.00 96.94 200 TYR A O 1
ATOM 1590 N N . LEU A 1 201 ? -3.649 -1.778 17.008 1.00 97.25 201 LEU A N 1
ATOM 1591 C CA . LEU A 1 201 ? -4.787 -2.161 16.159 1.00 97.25 201 LEU A CA 1
ATOM 1592 C C . LEU A 1 201 ? -5.300 -3.555 16.512 1.00 97.25 201 LEU A C 1
ATOM 1594 O O . LEU A 1 201 ? -6.494 -3.727 16.744 1.00 97.25 201 LEU A O 1
ATOM 1598 N N . CYS A 1 202 ? -4.408 -4.545 16.553 1.00 97.56 202 CYS A N 1
ATOM 1599 C CA . CYS A 1 202 ? -4.792 -5.946 16.654 1.00 97.56 202 CYS A CA 1
ATOM 1600 C C . CYS A 1 202 ? -5.470 -6.274 17.996 1.00 97.56 202 CYS A C 1
ATOM 1602 O O . CYS A 1 202 ? -6.562 -6.855 17.967 1.00 97.56 202 CYS A O 1
ATOM 1604 N N . PRO A 1 203 ? -4.946 -5.831 19.161 1.00 96.38 203 PRO A N 1
ATOM 1605 C CA . PRO A 1 203 ? -5.635 -6.032 20.435 1.00 96.38 203 PRO A CA 1
ATOM 1606 C C . PRO A 1 203 ? -7.016 -5.369 20.501 1.00 96.38 203 PRO A C 1
ATOM 1608 O O . PRO A 1 203 ? -7.929 -5.933 21.098 1.00 96.38 203 PRO A O 1
ATOM 1611 N N . ALA A 1 204 ? -7.211 -4.209 19.860 1.00 95.06 204 ALA A N 1
ATOM 1612 C CA . ALA A 1 204 ? -8.499 -3.508 19.875 1.00 95.06 204 ALA A CA 1
ATOM 1613 C C . ALA A 1 204 ? -9.640 -4.348 19.270 1.00 95.06 204 ALA A C 1
ATOM 1615 O O . ALA A 1 204 ? -10.788 -4.270 19.717 1.00 95.06 204 ALA A O 1
ATOM 1616 N N . ILE A 1 205 ? -9.321 -5.172 18.273 1.00 95.88 205 ILE A N 1
ATOM 1617 C CA . ILE A 1 205 ? -10.287 -5.956 17.491 1.00 95.88 205 ILE A CA 1
ATOM 1618 C C . ILE A 1 205 ? -10.150 -7.469 17.713 1.00 95.88 205 ILE A C 1
ATOM 1620 O O . ILE A 1 205 ? -10.743 -8.255 16.972 1.00 95.88 205 ILE A O 1
ATOM 1624 N N . ASN A 1 206 ? -9.379 -7.876 18.728 1.00 95.69 206 ASN A N 1
ATOM 1625 C CA . ASN A 1 206 ? -9.051 -9.271 19.034 1.00 95.69 206 ASN A CA 1
ATOM 1626 C C . ASN A 1 206 ? -8.464 -10.040 17.833 1.00 95.69 206 ASN A C 1
ATOM 1628 O O . ASN A 1 206 ? -8.768 -11.215 17.635 1.00 95.69 206 ASN A O 1
ATOM 1632 N N . GLN A 1 207 ? -7.641 -9.380 17.016 1.00 97.56 207 GLN A N 1
ATOM 1633 C CA . GLN A 1 207 ? -6.909 -10.021 15.926 1.00 97.56 207 GLN A CA 1
ATOM 1634 C C . GLN A 1 207 ? -5.609 -10.627 16.480 1.00 97.56 207 GLN A C 1
ATOM 1636 O O . GLN A 1 207 ? -4.798 -9.893 17.049 1.00 97.56 207 GLN A O 1
ATOM 1641 N N . PRO A 1 208 ? -5.362 -11.940 16.321 1.00 97.69 208 PRO A N 1
ATOM 1642 C CA . PRO A 1 208 ? -4.064 -12.518 16.649 1.00 97.69 208 PRO A CA 1
ATOM 1643 C C . PRO A 1 208 ? -2.957 -11.883 15.804 1.00 97.69 208 PRO A C 1
ATOM 1645 O O . PRO A 1 208 ? -3.106 -11.750 14.586 1.00 97.69 208 PRO A O 1
ATOM 1648 N N . HIS A 1 209 ? -1.841 -11.512 16.434 1.00 98.19 209 HIS A N 1
ATOM 1649 C CA . HIS A 1 209 ? -0.705 -10.906 15.743 1.00 98.19 209 HIS A CA 1
ATOM 1650 C C . HIS A 1 209 ? 0.643 -11.318 16.348 1.00 98.19 209 HIS A C 1
ATOM 1652 O O . HIS A 1 209 ? 0.708 -11.759 17.497 1.00 98.19 209 HIS A O 1
ATOM 1658 N N . TYR A 1 210 ? 1.702 -11.196 15.552 1.00 97.25 210 TYR A N 1
ATOM 1659 C CA . TYR A 1 210 ? 3.086 -11.394 15.964 1.00 97.25 210 TYR A CA 1
ATOM 1660 C C . TYR A 1 210 ? 3.972 -10.316 15.341 1.00 97.25 210 TYR A C 1
ATOM 1662 O O . TYR A 1 210 ? 3.939 -10.087 14.129 1.00 97.25 210 TYR A O 1
ATOM 1670 N N . LYS A 1 211 ? 4.778 -9.669 16.184 1.00 95.38 211 LYS A N 1
ATOM 1671 C CA . LYS A 1 211 ? 5.701 -8.624 15.762 1.00 95.38 211 LYS A CA 1
ATOM 1672 C C . LYS A 1 211 ? 7.110 -9.172 15.588 1.00 95.38 211 LYS A C 1
ATOM 1674 O O . LYS A 1 211 ? 7.734 -9.616 16.550 1.00 95.38 211 LYS A O 1
ATOM 1679 N N . HIS A 1 212 ? 7.625 -9.049 14.375 1.00 93.06 212 HIS A N 1
ATOM 1680 C CA . HIS A 1 212 ? 9.012 -9.325 14.033 1.00 93.06 212 HIS A CA 1
ATOM 1681 C C . HIS A 1 212 ? 9.916 -8.126 14.360 1.00 93.06 212 HIS A C 1
ATOM 1683 O O . HIS A 1 212 ? 9.465 -6.975 14.297 1.00 93.06 212 HIS A O 1
ATOM 1689 N N . PRO A 1 213 ? 11.203 -8.356 14.680 1.00 87.19 213 PRO A N 1
ATOM 1690 C CA . PRO A 1 213 ? 12.184 -7.285 14.808 1.00 87.19 213 PRO A CA 1
ATOM 1691 C C . PRO A 1 213 ? 12.277 -6.452 13.526 1.00 87.19 213 PRO A C 1
ATOM 1693 O O . PRO A 1 213 ? 12.208 -6.979 12.416 1.00 87.19 213 PRO A O 1
ATOM 1696 N N . SER A 1 214 ? 12.471 -5.141 13.672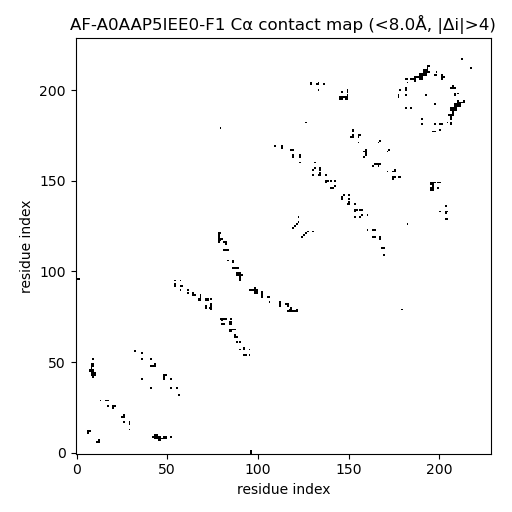 1.00 81.00 214 SER A N 1
ATOM 1697 C CA . SER A 1 214 ? 12.733 -4.286 12.508 1.00 81.00 214 SER A CA 1
ATOM 1698 C C . SER A 1 214 ? 14.099 -4.603 11.887 1.00 81.00 214 SER A C 1
ATOM 1700 O O . SER A 1 214 ? 15.018 -5.008 12.596 1.00 81.00 214 SER A O 1
ATOM 1702 N N . GLU A 1 215 ? 14.270 -4.344 10.588 1.00 75.81 215 GLU A N 1
ATOM 1703 C CA . GLU A 1 215 ? 15.559 -4.512 9.896 1.00 75.81 215 GLU A CA 1
ATOM 1704 C C . GLU A 1 215 ? 16.701 -3.793 10.632 1.00 75.81 215 GLU A C 1
ATOM 1706 O O . GLU A 1 215 ? 17.737 -4.390 10.907 1.00 75.81 215 GLU A O 1
ATOM 1711 N N . ASN A 1 216 ? 16.476 -2.547 11.062 1.00 73.50 216 ASN A N 1
ATOM 1712 C CA . ASN A 1 216 ? 17.456 -1.781 11.839 1.00 73.50 216 ASN A CA 1
ATOM 1713 C C . ASN A 1 216 ? 17.842 -2.477 13.148 1.00 73.50 216 ASN A C 1
ATOM 1715 O O . ASN A 1 216 ? 19.000 -2.436 13.548 1.00 73.50 216 ASN A O 1
ATOM 1719 N N . GLN A 1 217 ? 16.877 -3.111 13.815 1.00 74.31 217 GLN A N 1
ATOM 1720 C CA . GLN A 1 217 ? 17.126 -3.841 15.053 1.00 74.31 217 GLN A CA 1
ATOM 1721 C C . GLN A 1 217 ? 17.942 -5.112 14.792 1.00 74.31 217 GLN A C 1
ATOM 1723 O O . GLN A 1 217 ? 18.844 -5.414 15.563 1.00 74.31 217 GLN A O 1
ATOM 1728 N N . ILE A 1 218 ? 17.679 -5.816 13.687 1.00 75.50 218 ILE A N 1
ATOM 1729 C CA . ILE A 1 218 ? 18.468 -6.986 13.274 1.00 75.50 218 ILE A CA 1
ATOM 1730 C C . ILE A 1 218 ? 19.909 -6.569 12.956 1.00 75.50 218 ILE A C 1
ATOM 1732 O O . ILE A 1 218 ? 20.847 -7.174 13.467 1.00 75.50 218 ILE A O 1
ATOM 1736 N N . VAL A 1 219 ? 20.093 -5.504 12.169 1.00 71.44 219 VAL A N 1
ATOM 1737 C CA . VAL A 1 219 ? 21.423 -4.997 11.798 1.00 71.44 219 VAL A CA 1
ATOM 1738 C C . VAL A 1 219 ? 22.201 -4.523 13.028 1.00 71.44 219 VAL A C 1
ATOM 1740 O O . VAL A 1 219 ? 23.381 -4.843 13.160 1.00 71.44 219 VAL A O 1
ATOM 1743 N N . MET A 1 220 ? 21.560 -3.805 13.957 1.00 69.50 220 MET A N 1
ATOM 1744 C CA . MET A 1 220 ? 22.201 -3.393 15.211 1.00 69.50 220 MET A CA 1
ATOM 1745 C C . MET A 1 220 ? 22.608 -4.588 16.075 1.00 69.50 220 MET A C 1
ATOM 1747 O O . MET A 1 220 ? 23.705 -4.573 16.620 1.00 69.50 220 MET A O 1
ATOM 1751 N N . ASN A 1 221 ? 21.773 -5.625 16.171 1.00 69.81 221 ASN A N 1
ATOM 1752 C CA . ASN A 1 221 ? 22.098 -6.819 16.951 1.00 69.81 221 ASN A CA 1
ATOM 1753 C C . ASN A 1 221 ? 23.307 -7.572 16.372 1.00 69.81 221 ASN A C 1
ATOM 1755 O O . ASN A 1 221 ? 24.211 -7.911 17.127 1.00 69.81 221 ASN A O 1
ATOM 1759 N N . LEU A 1 222 ? 23.378 -7.741 15.045 1.00 63.34 222 LEU A N 1
ATOM 1760 C CA . LEU A 1 222 ? 24.551 -8.326 14.376 1.00 63.34 222 LEU A CA 1
ATOM 1761 C C . LEU A 1 222 ? 25.821 -7.494 14.617 1.00 63.34 222 LEU A C 1
ATOM 1763 O O . LEU A 1 222 ? 26.889 -8.036 14.866 1.00 63.34 222 LEU A O 1
ATOM 1767 N N . SER A 1 223 ? 25.687 -6.165 14.613 1.00 57.00 223 SER A N 1
ATOM 1768 C CA . SER A 1 223 ? 26.808 -5.250 14.870 1.00 57.00 223 SER A CA 1
ATOM 1769 C C . SER A 1 223 ? 27.358 -5.365 16.298 1.00 57.00 223 SER A C 1
ATOM 1771 O O . SER A 1 223 ? 28.532 -5.083 16.520 1.00 57.00 223 SER A O 1
ATOM 1773 N N . ILE A 1 224 ? 26.508 -5.723 17.267 1.00 59.41 224 ILE A N 1
ATOM 1774 C CA . ILE A 1 224 ? 26.903 -5.937 18.665 1.00 59.41 224 ILE A CA 1
ATOM 1775 C C . ILE A 1 224 ? 27.633 -7.276 18.794 1.00 59.41 224 ILE A C 1
ATOM 1777 O O . ILE A 1 224 ? 28.707 -7.314 19.389 1.00 59.41 224 ILE A O 1
ATOM 1781 N N . GLU A 1 225 ? 27.114 -8.338 18.176 1.00 59.12 225 GLU A N 1
ATOM 1782 C CA . GLU A 1 225 ? 27.747 -9.666 18.180 1.00 59.12 225 GLU A CA 1
ATOM 1783 C C . GLU A 1 225 ? 29.136 -9.652 17.512 1.00 59.12 225 GLU A C 1
ATOM 1785 O O . GLU A 1 225 ? 30.078 -10.209 18.069 1.00 59.12 225 GLU A O 1
ATOM 1790 N N . ASP A 1 226 ? 29.305 -8.923 16.402 1.00 55.34 226 ASP A N 1
ATOM 1791 C CA . ASP A 1 226 ? 30.605 -8.750 15.726 1.00 55.34 226 ASP A CA 1
ATOM 1792 C C . ASP A 1 226 ? 31.592 -7.853 16.509 1.00 55.34 226 ASP A C 1
ATOM 1794 O O . ASP A 1 226 ? 32.786 -7.825 16.210 1.00 55.34 226 ASP A O 1
ATOM 1798 N N . SER A 1 227 ? 31.114 -7.085 17.496 1.00 52.62 227 SER A N 1
ATOM 1799 C CA . SER A 1 227 ? 31.954 -6.229 18.352 1.00 52.62 227 SER A CA 1
ATOM 1800 C C . SER A 1 227 ? 32.407 -6.906 19.650 1.00 52.62 227 SER A C 1
ATOM 1802 O O . SER A 1 227 ? 33.282 -6.383 20.344 1.00 52.62 227 SER A O 1
ATOM 1804 N N . GLU A 1 228 ? 31.820 -8.062 19.969 1.00 49.66 228 GLU A N 1
ATOM 1805 C CA . GLU A 1 228 ? 32.168 -8.902 21.121 1.00 49.66 228 GLU A CA 1
ATOM 1806 C C . GLU A 1 228 ? 33.048 -10.113 20.736 1.00 49.66 228 GLU A C 1
ATOM 1808 O O . GLU A 1 228 ? 33.431 -10.895 21.610 1.00 49.66 228 GLU A O 1
ATOM 1813 N N . SER A 1 229 ? 33.410 -10.241 19.452 1.00 46.19 229 SER A N 1
ATOM 1814 C CA . SER A 1 229 ? 34.358 -11.226 18.897 1.00 46.19 229 SER A CA 1
ATOM 1815 C C . SER A 1 229 ? 35.713 -10.617 18.547 1.00 46.19 229 SER A C 1
ATOM 1817 O O . SER A 1 229 ? 36.741 -11.290 18.795 1.00 46.19 229 SER A O 1
#

pLDDT: mean 87.93, std 10.44, range [42.62, 98.25]

Nearest PDB structures (foldseek):
  7jj8-assembly4_D  TM=3.498E-01  e=7.832E+00  Streptococcus pneumoniae R6
  2o1e-assembly2_B  TM=2.833E-01  e=4.995E+00  Bacillus subtilis

Foldseek 3Di:
DPDDVQQQFQLSVLVVQCVVDPDPVSNVVSVVLVVLCPVVPADRPHSVCRLVSQLSVLVVVQVVLVVQLVVLVCLVPDLLRFPLSNQHQDADSNGRPVSVVVNCVVSVPQPVRLVSHNVLCVDVPPCPVLLVLLLVVLVVDDDDPLCVLSNQLSVLSVVCNVVPSVSPGPVSSVSNVVLCCLSVDDQVDEAEEQHSNCVRNCVSVVRHYDHDHDPVRVVVVVVVVVVVD

Radius of gyration: 21.82 Å; Cα contacts (8 Å, |Δi|>4): 224; chains: 1; bounding box: 56×32×55 Å

Secondary structure (DSSP, 8-state):
----TT--SHHHHHHHHHHH--SHHHHHHHHHHHHHHGGGT--TT-STHHHHHHHHHHHHHHHHHHHHHHHTTTTTT-TTS-GGGG-----BTTBHHHHHHHHHHHHH-HHHHHHT--HHIIIIIISHHHHHHHHHHHHHS--STTTHHHHHHHHHHHHHHHHGGGG--HHHHTTSHHHHHHHHS-TTS-EEES-TTHHHHHHHTT--EEEPPPHHHHHHHHHHHTT--

Sequence (229 aa):
MLRLETINNIGDAIALWSNRFKTSELKAILQLIPQLFSTHKLNFSSPQDKELALSILGIYIKRFELILRRKFNNTNIDSTACARAIVPLNIDLKNPVLGLKQFADEFGDVKTCHSKCQIDQFLLAQYRDEIERIVQIATQLPKNTNTRGFINIANNLKEILATGAAACNCKRCEKIGDAVIALDTPRNMQLEHTDNSFDYLCPAINQPHYKHPSENQIVMNLSIEDSES

Solvent-accessible surface area (backbone atoms only — not comparable to full-atom values): 12989 Å² total; per-residue (Å²): 143,85,80,53,91,88,46,63,22,45,48,47,46,52,54,54,48,56,72,67,43,84,51,70,67,60,43,51,55,57,58,46,51,59,60,69,42,64,84,66,78,67,52,45,82,36,54,79,42,36,63,57,50,51,36,52,51,50,52,51,54,46,51,52,50,52,53,46,27,66,74,43,68,50,39,94,76,39,39,82,43,54,54,55,48,54,61,68,69,63,60,46,74,91,55,40,66,62,21,52,49,52,33,50,55,60,56,61,38,59,67,69,32,48,79,59,52,40,48,42,50,46,46,67,67,72,38,34,70,55,49,52,46,43,34,56,54,41,74,74,54,71,90,44,88,65,42,42,56,36,38,51,26,26,53,55,50,47,47,28,71,74,60,38,62,86,49,66,40,72,80,50,50,69,56,34,47,69,58,51,50,54,68,69,50,58,69,93,45,71,48,76,40,61,62,57,31,53,77,54,52,23,68,69,66,66,32,46,67,46,80,49,80,43,70,69,55,53,52,51,51,53,55,50,58,68,72,76,108

Mean predicted aligned error: 7.47 Å

Organism: NCBI:txid2712845